Protein AF-A0A838TKJ0-F1 (afdb_monomer)

Mean predicted aligned error: 8.62 Å

Radius of gyration: 25.96 Å; Cα contacts (8 Å, |Δi|>4): 403; chains: 1; bounding box: 71×72×68 Å

Solvent-accessible surface area (backbone atoms only — not comparable to full-atom values): 21702 Å² total; per-residue (Å²): 138,53,101,71,64,67,73,42,73,46,72,46,99,86,74,42,85,40,57,93,63,24,65,88,81,82,84,53,76,64,55,55,52,52,48,49,70,75,65,60,86,74,64,92,89,61,60,62,66,63,52,51,51,47,55,51,53,52,33,51,77,70,68,56,79,76,80,52,66,81,45,31,67,49,77,55,29,30,38,67,80,44,52,65,58,63,92,54,98,39,45,44,60,39,34,60,49,39,54,53,51,37,52,55,49,63,75,67,58,53,77,85,81,46,62,93,90,56,64,56,35,59,48,53,63,58,41,42,60,50,77,49,62,47,54,54,27,41,53,42,15,41,13,31,38,52,13,29,48,56,46,84,49,55,96,88,71,82,54,55,63,74,39,70,53,60,42,68,60,23,47,53,16,50,53,54,46,47,54,67,60,21,28,81,66,46,56,72,61,67,77,50,59,75,55,42,53,49,62,54,94,96,48,74,82,56,96,71,48,73,67,51,87,66,62,67,45,74,35,70,65,38,50,36,49,54,50,41,51,56,53,46,56,48,70,64,24,55,62,27,43,45,37,15,52,54,48,22,73,77,35,85,82,35,60,38,59,64,59,53,53,51,52,54,51,59,47,24,58,82,58,88,88,53,53,73,68,33,48,49,45,15,49,48,44,49,51,51,51,53,52,52,31,50,49,42,46,69,40,84,85,38,50,69,69,52,19,48,53,27,48,51,52,51,53,53,53,54,50,60,52,60,79,61,53,92,56,88,55,80,69,63,52,60,70,47,57,68,74,66,61,73,81,75,78,92,77,77,81,81,84,88,79,84,86,86,83,78,86,88,82,78,86,84,91,134

Sequence (366 aa):
VMDYPPPVATIDPKGNIDLSQAYATGIGAWDKRTILYGYQDFPGGANESDALAAILRENIAKGFRYLTDADARPPGSANPFAHLWDSGASAVDELNRLVKVRSLALSRLSEKNISPGAPMATLENVLVPVYLMHRFQAEAATKLIGGVNYTYAVRGDGQPPNEPLPSEQQRAALTAVLQTLRPDFLEMPAGLIAQLPPHPPGYPRDRESFDSHTGLVFDPQAAAESWINAGLDLLLQPERLARLVSQNASAPKSLSVNELFDAILQASERTSAQNGPQKQIARALEKQFLQHLLQLALNRETQPQVSAYALQRIADLESACCDRSGRPSAQHLVAREDRSIPARPESARPPSSAPHSRRLTDRPDE

Foldseek 3Di:
DAPDEAFDWAQDPVRDTDRVPGDDDDDDPLVVLVCCLVPPDDDPPDDNVVVSVVSVLVCVVVVNADDDCVQAVDLLHFALPRHNHDDDPGLLVSLVRLLSVLVSCLVPQDPVVDDVPDDLQCSQLVVLCSLCVSLRSLSSLLSLQLHWHAGPDDPPSPGHHTHRDDQVSNVSSLVSLLVCLALVSLDHDPVSLVSNAFDDPPGDDDPSGFDDPVPRGDHSLSSSLVVLLSSCCSNLPQSSLVSLVVVCVVPVPHDHPVNSLVSLLVSLDDDPPDDPSSPSSSVSSVLSSLVSLVVLLPDPPHDVVSNVVSVVVNVVVVVVQVVPPVDHDPSVVSVVVVVPDDDDPDDDDDDDDDDDDDDPDDDDDD

Structure (mmCIF, N/CA/C/O backbone):
data_AF-A0A838TKJ0-F1
#
_entry.id   AF-A0A838TKJ0-F1
#
loop_
_atom_site.group_PDB
_atom_site.id
_atom_site.type_symbol
_atom_site.label_atom_id
_atom_site.label_alt_id
_atom_site.label_comp_id
_atom_site.label_asym_id
_atom_site.label_entity_id
_atom_site.label_seq_id
_atom_site.pdbx_PDB_ins_code
_atom_site.Cartn_x
_atom_site.Cartn_y
_atom_site.Cartn_z
_atom_site.occupancy
_atom_site.B_iso_or_equiv
_atom_site.auth_seq_id
_atom_site.auth_comp_id
_atom_site.auth_asym_id
_atom_site.auth_atom_id
_atom_site.pdbx_PDB_model_num
ATOM 1 N N . VAL A 1 1 ? 9.323 -12.919 -10.598 1.00 55.56 1 VAL A N 1
ATOM 2 C CA . VAL A 1 1 ? 8.561 -14.077 -10.075 1.00 55.56 1 VAL A CA 1
ATOM 3 C C . VAL A 1 1 ? 9.181 -14.437 -8.745 1.00 55.56 1 VAL A C 1
ATOM 5 O O . VAL A 1 1 ? 10.400 -14.466 -8.676 1.00 55.56 1 VAL A O 1
ATOM 8 N N . MET A 1 2 ? 8.364 -14.603 -7.708 1.00 59.50 2 MET A N 1
ATOM 9 C CA . MET A 1 2 ? 8.804 -15.115 -6.410 1.00 59.50 2 MET A CA 1
ATOM 10 C C . MET A 1 2 ? 8.639 -16.631 -6.373 1.00 59.50 2 MET A C 1
ATOM 12 O O . MET A 1 2 ? 7.644 -17.134 -6.891 1.00 59.50 2 MET A O 1
ATOM 16 N N . ASP A 1 3 ? 9.538 -17.329 -5.679 1.00 56.28 3 ASP A N 1
ATOM 17 C CA . ASP A 1 3 ? 9.441 -18.782 -5.456 1.00 56.28 3 ASP A CA 1
ATOM 18 C C . ASP A 1 3 ? 8.191 -19.181 -4.641 1.00 56.28 3 ASP A C 1
ATOM 20 O O . ASP A 1 3 ? 7.761 -20.331 -4.679 1.00 56.28 3 ASP A O 1
ATOM 24 N N . TYR A 1 4 ? 7.578 -18.225 -3.926 1.00 64.81 4 TYR A N 1
ATOM 25 C CA . TYR A 1 4 ? 6.407 -18.432 -3.067 1.00 64.81 4 TYR A CA 1
ATOM 26 C C . TYR A 1 4 ? 5.404 -17.270 -3.207 1.00 64.81 4 TYR A C 1
ATOM 28 O O . TYR A 1 4 ? 5.465 -16.312 -2.427 1.00 64.81 4 TYR A O 1
ATOM 36 N N . PRO A 1 5 ? 4.500 -17.295 -4.206 1.00 71.38 5 PRO A N 1
ATOM 37 C CA . PRO A 1 5 ? 3.470 -16.269 -4.341 1.00 71.38 5 PRO A CA 1
ATOM 38 C C . PRO A 1 5 ? 2.483 -16.312 -3.158 1.00 71.38 5 PRO A C 1
ATOM 40 O O . PRO A 1 5 ? 2.240 -17.387 -2.594 1.00 71.38 5 PRO A O 1
ATOM 43 N N . PRO A 1 6 ? 1.898 -15.164 -2.762 1.00 80.06 6 PRO A N 1
ATOM 44 C CA . PRO A 1 6 ? 0.855 -15.144 -1.741 1.00 80.06 6 PRO A CA 1
ATOM 45 C C . PRO A 1 6 ? -0.389 -15.920 -2.219 1.00 80.06 6 PRO A C 1
ATOM 47 O O . PRO A 1 6 ? -0.640 -15.987 -3.424 1.00 80.06 6 PRO A O 1
ATOM 50 N N . PRO A 1 7 ? -1.186 -16.503 -1.302 1.00 87.88 7 PRO A N 1
ATOM 51 C CA . PRO A 1 7 ? -2.384 -17.234 -1.688 1.00 87.88 7 PRO A CA 1
ATOM 52 C C . PRO A 1 7 ? -3.432 -16.303 -2.309 1.00 87.88 7 PRO A C 1
ATOM 54 O O . PRO A 1 7 ? -3.784 -15.270 -1.735 1.00 87.88 7 PRO A O 1
ATOM 57 N N . VAL A 1 8 ? -3.985 -16.702 -3.453 1.00 90.62 8 VAL A N 1
ATOM 58 C CA . VAL A 1 8 ? -5.032 -15.946 -4.150 1.00 90.62 8 VAL A CA 1
ATOM 59 C C . VAL A 1 8 ? -6.415 -16.366 -3.655 1.00 90.62 8 VAL A C 1
ATOM 61 O O . VAL A 1 8 ? -6.904 -17.454 -3.943 1.00 90.62 8 VAL A O 1
ATOM 64 N N . ALA A 1 9 ? -7.084 -15.473 -2.930 1.00 92.56 9 ALA A N 1
ATOM 65 C CA . ALA A 1 9 ? -8.486 -15.641 -2.555 1.00 92.56 9 ALA A CA 1
ATOM 66 C C . ALA A 1 9 ? -9.396 -14.917 -3.546 1.00 92.56 9 ALA A C 1
ATOM 68 O O . ALA A 1 9 ? -9.212 -13.721 -3.754 1.00 92.56 9 ALA A O 1
ATOM 69 N N . THR A 1 10 ? -10.385 -15.591 -4.132 1.00 92.75 10 THR A N 1
ATOM 70 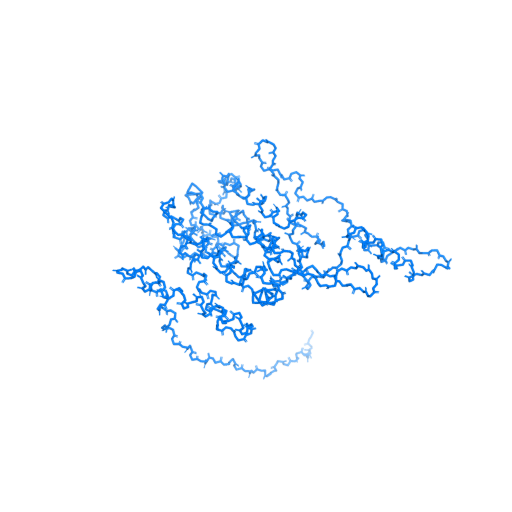C CA . THR A 1 10 ? -11.354 -14.995 -5.075 1.00 92.75 10 THR A CA 1
ATOM 71 C C . THR A 1 10 ? -12.759 -14.923 -4.472 1.00 92.75 10 THR A C 1
ATOM 73 O O . THR A 1 10 ? -12.986 -15.419 -3.372 1.00 92.75 10 THR A O 1
ATOM 76 N N . ILE A 1 11 ? -13.695 -14.251 -5.153 1.00 94.38 11 ILE A N 1
ATOM 77 C CA . ILE A 1 11 ? -15.115 -14.237 -4.776 1.00 94.38 11 ILE A CA 1
ATOM 78 C C . ILE A 1 11 ? -15.892 -14.948 -5.883 1.00 94.38 11 ILE A C 1
ATOM 80 O O . ILE A 1 11 ? -15.840 -14.521 -7.037 1.00 94.38 11 ILE A O 1
ATOM 84 N N . ASP A 1 12 ? -16.590 -16.025 -5.534 1.00 94.12 12 ASP A N 1
ATOM 85 C CA . ASP A 1 12 ? -17.396 -16.808 -6.468 1.00 94.12 12 ASP A CA 1
ATOM 86 C C . ASP A 1 12 ? -18.693 -16.062 -6.878 1.00 94.12 12 ASP A C 1
ATOM 88 O O . ASP A 1 12 ? -19.079 -15.065 -6.256 1.00 94.12 12 ASP A O 1
ATOM 92 N N . PRO A 1 13 ? -19.433 -16.542 -7.898 1.00 94.62 13 PRO A N 1
ATOM 93 C CA . PRO A 1 13 ? -20.703 -15.930 -8.308 1.00 94.62 13 PRO A CA 1
ATOM 94 C C . PRO A 1 13 ? -21.800 -15.922 -7.228 1.00 94.62 13 PRO A C 1
ATOM 96 O O . PRO A 1 13 ? -22.795 -15.215 -7.375 1.00 94.62 13 PRO A O 1
ATOM 99 N N . LYS A 1 14 ? -21.649 -16.711 -6.156 1.00 93.81 14 LYS A N 1
ATOM 100 C CA . LYS A 1 14 ? -22.563 -16.760 -5.004 1.00 93.81 14 LYS A CA 1
ATOM 101 C C . LYS A 1 14 ? -22.132 -15.800 -3.886 1.00 93.81 14 LYS A C 1
ATOM 103 O O . LYS A 1 14 ? -22.789 -15.752 -2.847 1.00 93.81 14 LYS A O 1
ATOM 108 N N . GLY A 1 15 ? -21.050 -15.043 -4.078 1.00 93.12 15 GLY A N 1
ATOM 109 C CA . GLY A 1 15 ? -20.516 -14.110 -3.095 1.00 93.12 15 GLY A CA 1
ATOM 110 C C . GLY A 1 15 ? -19.730 -14.780 -1.967 1.00 93.12 15 GLY A C 1
ATOM 111 O O . GLY A 1 15 ? -19.663 -14.224 -0.873 1.00 93.12 15 GLY A O 1
ATOM 112 N N . ASN A 1 16 ? -19.170 -15.972 -2.181 1.00 94.00 16 ASN A N 1
ATOM 113 C CA . ASN A 1 16 ? -18.318 -16.665 -1.214 1.00 94.00 16 ASN A CA 1
ATOM 114 C C . ASN A 1 16 ? -16.843 -16.534 -1.560 1.00 94.00 16 ASN A C 1
ATOM 116 O O . ASN A 1 16 ? -16.478 -16.465 -2.728 1.00 94.00 16 ASN A O 1
ATOM 120 N N . ILE A 1 17 ? -16.000 -16.547 -0.528 1.00 94.69 17 ILE A N 1
ATOM 121 C CA . ILE A 1 17 ? -14.554 -16.632 -0.715 1.00 94.69 17 ILE A CA 1
ATOM 122 C C . ILE A 1 17 ? -14.221 -18.023 -1.260 1.00 94.69 17 ILE A C 1
ATOM 124 O O . ILE A 1 17 ? -14.574 -19.023 -0.634 1.00 94.69 17 ILE A O 1
ATOM 128 N N . ASP A 1 18 ? -13.534 -18.065 -2.397 1.00 94.44 18 ASP A N 1
ATOM 129 C CA . ASP A 1 18 ? -13.032 -19.285 -3.021 1.00 94.44 18 ASP A CA 1
ATOM 130 C C . ASP A 1 18 ? -11.496 -19.304 -3.009 1.00 94.44 18 ASP A C 1
ATOM 132 O O . ASP A 1 18 ? -10.835 -18.372 -3.477 1.00 94.44 18 ASP A O 1
ATOM 136 N N . LEU A 1 19 ? -10.949 -20.387 -2.452 1.00 93.62 19 LEU A N 1
ATOM 137 C CA . LEU A 1 19 ? -9.518 -20.677 -2.328 1.00 93.62 19 LEU A CA 1
ATOM 138 C C . LEU A 1 19 ? -9.085 -21.852 -3.224 1.00 93.62 19 LEU A C 1
ATOM 140 O O . LEU A 1 19 ? -7.952 -22.317 -3.122 1.00 93.62 19 LEU A O 1
ATOM 144 N N . SER A 1 20 ? -9.963 -22.346 -4.104 1.00 93.06 20 SER A N 1
ATOM 145 C CA . SER A 1 20 ? -9.689 -23.483 -4.994 1.00 93.06 20 SER A CA 1
ATOM 146 C C . SER A 1 20 ? -8.502 -23.254 -5.937 1.00 93.06 20 SER A C 1
ATOM 148 O O . SER A 1 20 ? -7.915 -24.217 -6.425 1.00 93.06 20 SER A O 1
ATOM 150 N N . GLN A 1 21 ? -8.138 -21.990 -6.176 1.00 89.88 21 GLN A N 1
ATOM 151 C CA . GLN A 1 21 ? -7.003 -21.548 -6.992 1.00 89.88 21 GLN A CA 1
ATOM 152 C C . GLN A 1 21 ? -6.002 -20.713 -6.176 1.00 89.88 21 GLN A C 1
ATOM 154 O O . GLN A 1 21 ? -5.356 -19.817 -6.7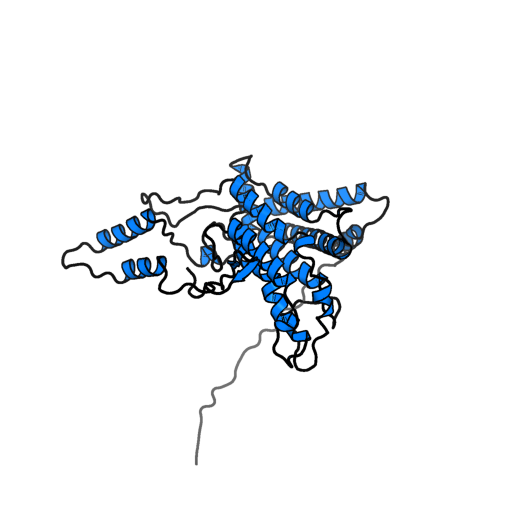13 1.00 89.88 21 GLN A O 1
ATOM 159 N N . ALA A 1 22 ? -5.878 -20.985 -4.870 1.00 91.25 22 ALA A N 1
ATOM 160 C CA . ALA A 1 22 ? -4.997 -20.220 -3.987 1.00 91.25 22 ALA A CA 1
ATOM 161 C C . ALA A 1 22 ? -3.533 -20.222 -4.443 1.00 91.25 22 ALA A C 1
ATOM 163 O O . ALA A 1 22 ? -2.843 -19.225 -4.258 1.00 91.25 22 ALA A O 1
ATOM 164 N N . TYR A 1 23 ? -3.074 -21.305 -5.070 1.00 88.25 23 TYR A N 1
ATOM 165 C CA . TYR A 1 23 ? -1.711 -21.426 -5.572 1.00 88.25 23 TYR A CA 1
ATOM 166 C C . TYR A 1 23 ? -1.707 -21.831 -7.040 1.00 88.25 23 TYR A C 1
ATOM 168 O O . TYR A 1 23 ? -2.458 -22.713 -7.459 1.00 88.25 23 TYR A O 1
ATOM 176 N N . ALA A 1 24 ? -0.821 -21.202 -7.811 1.00 83.44 24 ALA A N 1
ATOM 177 C CA . ALA A 1 24 ? -0.554 -21.616 -9.177 1.00 83.44 24 ALA A CA 1
ATOM 178 C C . ALA A 1 24 ? 0.100 -23.007 -9.195 1.00 83.44 24 ALA A C 1
ATOM 180 O O . ALA A 1 24 ? 0.917 -23.342 -8.337 1.00 83.44 24 ALA A O 1
ATOM 181 N N . THR A 1 25 ? -0.239 -23.811 -10.200 1.00 85.19 25 THR A N 1
ATOM 182 C CA . THR A 1 25 ? 0.348 -25.140 -10.404 1.00 85.19 25 THR A CA 1
ATOM 183 C C . THR A 1 25 ? 1.356 -25.131 -11.546 1.00 85.19 25 THR A C 1
ATOM 185 O O . THR A 1 25 ? 1.082 -24.584 -12.616 1.00 85.19 25 THR A O 1
ATOM 188 N N . GLY A 1 26 ? 2.471 -25.839 -11.368 1.00 86.69 26 GLY A N 1
ATOM 189 C CA . GLY A 1 26 ? 3.499 -26.006 -12.395 1.00 86.69 26 GLY A CA 1
ATOM 190 C C . GLY A 1 26 ? 4.520 -24.868 -12.437 1.00 86.69 26 GLY A C 1
ATOM 191 O O . GLY A 1 26 ? 4.578 -24.023 -11.552 1.00 86.69 26 GLY A O 1
ATOM 192 N N . ILE A 1 27 ? 5.363 -24.889 -13.470 1.00 86.06 27 ILE A N 1
ATOM 193 C CA . ILE A 1 27 ? 6.491 -23.961 -13.626 1.00 86.06 27 ILE A CA 1
ATOM 194 C C . ILE A 1 27 ? 6.018 -22.659 -14.284 1.00 86.06 27 ILE A C 1
ATOM 196 O O . ILE A 1 27 ? 5.312 -22.698 -15.304 1.00 86.06 27 ILE A O 1
ATOM 200 N N . GLY A 1 28 ? 6.458 -21.520 -13.744 1.00 87.69 28 GLY A N 1
ATOM 201 C CA . GLY A 1 28 ? 6.135 -20.194 -14.252 1.00 87.69 28 GLY A CA 1
ATOM 202 C C . GLY A 1 28 ? 6.647 -19.958 -15.673 1.00 87.69 28 GLY A C 1
ATOM 203 O O . GLY A 1 28 ? 7.642 -20.528 -16.126 1.00 87.69 28 GLY A O 1
ATOM 204 N N . ALA A 1 29 ? 5.957 -19.090 -16.415 1.00 89.75 29 ALA A N 1
ATOM 205 C CA . ALA A 1 29 ? 6.353 -18.759 -17.782 1.00 89.75 29 ALA A CA 1
ATOM 206 C C . ALA A 1 29 ? 7.746 -18.106 -17.836 1.00 89.75 29 ALA A C 1
ATOM 208 O O . ALA A 1 29 ? 8.520 -18.408 -18.739 1.00 89.75 29 ALA A O 1
ATOM 209 N N . TRP A 1 30 ? 8.073 -17.271 -16.844 1.00 89.62 30 TRP A N 1
ATOM 210 C CA . TRP A 1 30 ? 9.397 -16.665 -16.702 1.00 89.62 30 TRP A CA 1
ATOM 211 C C . TRP A 1 30 ? 10.485 -17.716 -16.450 1.00 89.62 30 TRP A C 1
ATOM 213 O O . TRP A 1 30 ? 11.503 -17.711 -17.137 1.00 89.62 30 TRP A O 1
ATOM 223 N N . ASP A 1 31 ? 10.246 -18.672 -15.550 1.00 90.56 31 ASP A N 1
ATOM 224 C CA . ASP A 1 31 ? 11.217 -19.723 -15.217 1.00 90.56 31 ASP A CA 1
ATOM 225 C C . ASP A 1 31 ? 11.556 -20.571 -16.443 1.00 90.56 31 ASP A C 1
ATOM 227 O O . ASP A 1 31 ? 12.723 -20.842 -16.710 1.00 90.56 31 ASP A O 1
ATOM 231 N N . LYS A 1 32 ? 10.554 -20.903 -17.270 1.00 93.81 32 LYS A N 1
ATOM 232 C CA . LYS A 1 32 ? 10.776 -21.597 -18.549 1.00 93.81 32 LYS A CA 1
ATOM 233 C C . LYS A 1 32 ? 11.718 -20.822 -19.469 1.00 93.81 32 LYS A C 1
ATOM 235 O O . LYS A 1 32 ? 12.535 -21.436 -20.145 1.00 93.81 32 LYS A O 1
ATOM 240 N N . ARG A 1 33 ? 11.613 -19.489 -19.513 1.00 95.31 33 ARG A N 1
ATOM 241 C CA . ARG A 1 33 ? 12.498 -18.645 -20.334 1.00 95.31 33 ARG A CA 1
ATOM 242 C C . ARG A 1 33 ? 13.898 -18.532 -19.741 1.00 95.31 33 ARG A C 1
ATOM 244 O O . ARG A 1 33 ? 14.857 -18.555 -20.504 1.00 95.31 33 ARG A O 1
ATOM 251 N N . THR A 1 34 ? 14.019 -18.475 -18.418 1.00 93.00 34 THR A N 1
ATOM 252 C CA . THR A 1 34 ? 15.314 -18.500 -17.722 1.00 93.00 34 THR A CA 1
ATOM 253 C C . THR A 1 34 ? 16.041 -19.823 -17.955 1.00 93.00 34 THR A C 1
ATOM 255 O O . THR A 1 34 ? 17.212 -19.815 -18.323 1.00 93.00 34 THR A O 1
ATOM 258 N N . ILE A 1 35 ? 15.344 -20.958 -17.826 1.00 94.31 35 ILE A N 1
ATOM 259 C CA . ILE A 1 35 ? 15.913 -22.283 -18.106 1.00 94.31 35 ILE A CA 1
ATOM 260 C C . ILE A 1 35 ? 16.275 -22.419 -19.584 1.00 94.31 35 ILE A C 1
ATOM 262 O O . ILE A 1 35 ? 17.367 -22.883 -19.891 1.00 94.31 35 ILE A O 1
ATOM 266 N N . LEU A 1 36 ? 15.413 -21.958 -20.496 1.00 95.31 36 LEU A N 1
ATOM 267 C CA . LEU A 1 36 ? 15.726 -21.935 -21.925 1.00 95.31 36 LEU A CA 1
ATOM 268 C C . LEU A 1 36 ? 17.010 -21.142 -22.208 1.00 95.31 36 LEU A C 1
ATOM 270 O O . LEU A 1 36 ? 17.849 -21.599 -22.967 1.00 95.31 36 LEU A O 1
ATOM 274 N N . TYR A 1 37 ? 17.187 -19.970 -21.598 1.00 95.19 37 TYR A N 1
ATOM 275 C CA . TYR A 1 37 ? 18.404 -19.182 -21.787 1.00 95.19 37 TYR A CA 1
ATOM 276 C C . TYR A 1 37 ? 19.643 -19.856 -21.171 1.00 95.19 37 TYR A C 1
ATOM 278 O O . TYR A 1 37 ? 20.708 -19.832 -21.773 1.00 95.19 37 TYR A O 1
ATOM 286 N N . GLY A 1 38 ? 19.517 -20.449 -19.980 1.00 95.38 38 GLY A N 1
ATOM 287 C CA . GLY A 1 38 ? 20.655 -21.005 -19.241 1.00 95.38 38 GLY A CA 1
ATOM 288 C C . GLY A 1 38 ? 21.073 -22.427 -19.627 1.00 95.38 38 GLY A C 1
ATOM 289 O O . GLY A 1 38 ? 22.197 -22.812 -19.319 1.00 95.38 38 GLY A O 1
ATOM 290 N N . TYR A 1 39 ? 20.188 -23.211 -20.252 1.00 95.50 39 TYR A N 1
ATOM 291 C CA . TYR A 1 39 ? 20.377 -24.659 -20.441 1.00 95.50 39 TYR A CA 1
ATOM 292 C C . TYR A 1 39 ? 20.007 -25.177 -21.841 1.00 95.50 39 TYR A C 1
ATOM 294 O O . TYR A 1 39 ? 19.949 -26.389 -22.038 1.00 95.50 39 TYR A O 1
ATOM 302 N N . GLN A 1 40 ? 19.707 -24.313 -22.817 1.00 94.06 40 GLN A N 1
ATOM 303 C CA . GLN A 1 40 ? 19.432 -24.777 -24.180 1.00 94.06 40 GLN A CA 1
ATOM 304 C C . GLN A 1 40 ? 20.704 -25.324 -24.836 1.00 94.06 40 GLN A C 1
ATOM 306 O O . GLN A 1 40 ? 21.672 -24.595 -25.029 1.00 94.06 40 GLN A O 1
ATOM 311 N N . ASP A 1 41 ? 20.655 -26.582 -25.270 1.00 93.50 41 ASP A N 1
ATOM 312 C CA . ASP A 1 41 ? 21.698 -27.157 -26.115 1.00 93.50 41 ASP A CA 1
ATOM 313 C C . ASP A 1 41 ? 21.609 -26.580 -27.534 1.00 93.50 41 ASP A C 1
ATOM 315 O O . ASP A 1 41 ? 20.534 -26.571 -28.150 1.00 93.50 41 ASP A O 1
ATOM 319 N N . PHE A 1 42 ? 22.742 -26.140 -28.079 1.00 92.56 42 PHE A N 1
ATOM 320 C CA . PHE A 1 42 ? 22.852 -25.676 -29.461 1.00 92.56 42 PHE A CA 1
ATOM 321 C C . PHE A 1 42 ? 23.607 -26.701 -30.321 1.00 92.56 42 PHE A C 1
ATOM 323 O O . PHE A 1 42 ? 24.573 -27.309 -29.854 1.00 92.56 42 PHE A O 1
ATOM 330 N N . PRO A 1 43 ? 23.196 -26.921 -31.586 1.00 91.19 43 PRO A N 1
ATOM 331 C CA . PRO A 1 43 ? 23.871 -27.869 -32.464 1.00 91.19 43 PRO A CA 1
ATOM 332 C C . PRO A 1 43 ? 25.307 -27.424 -32.769 1.00 91.19 43 PRO A C 1
ATOM 334 O O . PRO A 1 43 ? 25.617 -26.231 -32.806 1.00 91.19 43 PRO A O 1
ATOM 337 N N . GLY A 1 44 ? 26.184 -28.392 -33.047 1.00 90.88 44 GLY A N 1
ATOM 338 C CA . GLY A 1 44 ? 27.577 -28.119 -33.401 1.00 90.88 44 GLY A CA 1
ATOM 339 C C . GLY A 1 44 ? 27.690 -27.164 -34.596 1.00 90.88 44 GLY A C 1
ATOM 340 O O . GLY A 1 44 ? 27.091 -27.401 -35.643 1.00 90.88 44 GLY A O 1
ATOM 341 N N . GLY A 1 45 ? 28.458 -26.084 -34.430 1.00 90.25 45 GLY A N 1
ATOM 342 C CA . GLY A 1 45 ? 28.635 -25.032 -35.438 1.00 90.25 45 GLY A CA 1
ATOM 343 C C . GLY A 1 45 ? 27.669 -23.846 -35.323 1.00 90.25 45 GLY A C 1
ATOM 344 O O . GLY A 1 45 ? 27.822 -22.883 -36.071 1.00 90.25 45 GLY A O 1
ATOM 345 N N . ALA A 1 46 ? 26.705 -23.872 -34.396 1.00 92.50 46 ALA A N 1
ATOM 346 C CA . ALA A 1 46 ? 25.895 -22.698 -34.081 1.00 92.50 46 ALA A CA 1
ATOM 347 C C . ALA A 1 46 ? 26.722 -21.617 -33.363 1.00 92.50 46 ALA A C 1
ATOM 349 O O . ALA A 1 46 ? 27.586 -21.921 -32.540 1.00 92.50 46 ALA A O 1
ATOM 350 N N . ASN A 1 47 ? 26.423 -20.344 -33.638 1.00 95.75 47 ASN A N 1
ATOM 351 C CA . ASN A 1 47 ? 26.935 -19.234 -32.840 1.00 95.75 47 ASN A CA 1
ATOM 352 C C . ASN A 1 47 ? 26.057 -19.069 -31.592 1.00 95.75 47 ASN A C 1
ATOM 354 O O . ASN A 1 47 ? 24.943 -18.549 -31.673 1.00 95.75 47 ASN A O 1
ATOM 358 N N . GLU A 1 48 ? 26.567 -19.517 -30.448 1.00 94.12 48 GLU A N 1
ATOM 359 C CA . GLU A 1 48 ? 25.871 -19.460 -29.159 1.00 94.12 48 GLU A CA 1
ATOM 360 C C . GLU A 1 48 ? 25.413 -18.037 -28.804 1.00 94.12 48 GLU A C 1
ATOM 362 O O . GLU A 1 48 ? 24.272 -17.840 -28.393 1.00 94.12 48 GLU A O 1
ATOM 367 N N . SER A 1 49 ? 26.251 -17.026 -29.051 1.00 95.00 49 SER A N 1
ATOM 368 C CA . SER A 1 49 ? 25.927 -15.625 -28.755 1.00 95.00 49 SER A CA 1
ATOM 369 C C . SER A 1 49 ? 24.704 -15.136 -29.540 1.00 95.00 49 SER A C 1
ATOM 371 O O . SER A 1 49 ? 23.784 -14.544 -28.971 1.00 95.00 49 SER A O 1
ATOM 373 N N . ASP A 1 50 ? 24.643 -15.441 -30.841 1.00 95.56 50 ASP A N 1
ATOM 374 C CA . ASP A 1 50 ? 23.514 -15.046 -31.693 1.00 95.56 50 ASP A CA 1
ATOM 375 C C . ASP A 1 50 ? 22.224 -15.776 -31.294 1.00 95.56 50 ASP A C 1
ATOM 377 O O . ASP A 1 50 ? 21.133 -15.193 -31.328 1.00 95.56 50 ASP A O 1
ATOM 381 N N . ALA A 1 51 ? 22.345 -17.043 -30.888 1.00 95.62 51 ALA A N 1
ATOM 382 C CA . ALA A 1 51 ? 21.223 -17.860 -30.449 1.00 95.62 51 ALA A CA 1
ATOM 383 C C . ALA A 1 51 ? 20.653 -17.377 -29.101 1.00 95.62 51 ALA A C 1
ATOM 385 O O . ALA A 1 51 ? 19.441 -17.180 -28.978 1.00 95.62 51 ALA A O 1
ATOM 386 N N . LEU A 1 52 ? 21.511 -17.080 -28.120 1.00 96.00 52 LEU A N 1
ATOM 387 C CA . LEU A 1 52 ? 21.117 -16.477 -26.843 1.00 96.00 52 LEU A CA 1
ATOM 388 C C . LEU A 1 52 ? 20.488 -15.088 -27.043 1.00 96.00 52 LEU A C 1
ATOM 390 O O . LEU A 1 52 ? 19.439 -14.785 -26.469 1.00 96.00 52 LEU A O 1
ATOM 394 N N . ALA A 1 53 ? 21.050 -14.261 -27.929 1.00 94.25 53 ALA A N 1
ATOM 395 C CA . ALA A 1 53 ? 20.466 -12.968 -28.285 1.00 94.25 53 ALA A CA 1
ATOM 396 C C . ALA A 1 53 ? 19.088 -13.106 -28.962 1.00 94.25 53 ALA A C 1
ATOM 398 O O . ALA A 1 53 ? 18.212 -12.255 -28.781 1.00 94.25 53 ALA A O 1
ATOM 399 N N . ALA A 1 54 ? 18.851 -14.171 -29.736 1.00 94.94 54 ALA A N 1
ATOM 400 C CA . ALA A 1 54 ? 17.527 -14.471 -30.281 1.00 94.94 54 ALA A CA 1
ATOM 401 C C . ALA A 1 54 ? 16.513 -14.811 -29.174 1.00 94.94 54 ALA A C 1
ATOM 403 O O . ALA A 1 54 ? 15.402 -14.281 -29.205 1.00 94.94 54 ALA A O 1
ATOM 404 N N . ILE A 1 55 ? 16.907 -15.594 -28.161 1.00 96.12 55 ILE A N 1
ATOM 405 C CA . ILE A 1 55 ? 16.064 -15.900 -26.990 1.00 96.12 55 ILE A CA 1
ATOM 406 C C . ILE A 1 55 ? 15.681 -14.616 -26.243 1.00 96.12 55 ILE A C 1
ATOM 408 O O . ILE A 1 55 ? 14.514 -14.443 -25.885 1.00 96.12 55 ILE A O 1
ATOM 412 N N . LEU A 1 56 ? 16.630 -13.695 -26.035 1.00 95.06 56 LEU A N 1
ATOM 413 C CA . LEU A 1 56 ? 16.365 -12.413 -25.369 1.00 95.06 56 LEU A CA 1
ATOM 414 C C . LEU A 1 56 ? 15.429 -11.515 -26.186 1.00 95.06 56 LEU A C 1
ATOM 416 O O . LEU A 1 56 ? 14.478 -10.966 -25.633 1.00 95.06 56 LEU A O 1
ATOM 420 N N . ARG A 1 57 ? 15.630 -11.409 -27.505 1.00 94.94 57 ARG A N 1
ATOM 421 C CA . ARG A 1 57 ? 14.710 -10.662 -28.383 1.00 94.94 57 ARG A CA 1
ATOM 422 C C . ARG A 1 57 ? 13.303 -11.250 -28.367 1.00 94.94 57 ARG A C 1
ATOM 424 O O . ARG A 1 57 ? 12.328 -10.507 -28.315 1.00 94.94 57 ARG A O 1
ATOM 431 N N . GLU A 1 58 ? 13.188 -12.575 -28.361 1.00 96.00 58 GLU A N 1
ATOM 432 C CA . GLU A 1 58 ? 11.902 -13.257 -28.224 1.00 96.00 58 GLU A CA 1
ATOM 433 C C . GLU A 1 58 ? 11.266 -12.993 -26.848 1.00 96.00 58 GLU A C 1
ATOM 435 O O . GLU A 1 58 ? 10.056 -12.790 -26.768 1.00 96.00 58 GLU A O 1
ATOM 440 N N . ASN A 1 59 ? 12.059 -12.942 -25.769 1.00 95.12 59 ASN A N 1
ATOM 441 C CA . ASN A 1 59 ? 11.567 -12.582 -24.436 1.00 95.12 59 ASN A CA 1
ATOM 442 C C . ASN A 1 59 ? 10.950 -11.182 -24.440 1.00 95.12 59 ASN A C 1
ATOM 444 O O . ASN A 1 59 ? 9.801 -11.015 -24.028 1.00 95.12 59 ASN A O 1
ATOM 448 N N . ILE A 1 60 ? 11.691 -10.207 -24.966 1.00 93.62 60 ILE A N 1
ATOM 449 C CA . ILE A 1 60 ? 11.247 -8.815 -25.080 1.00 93.62 60 ILE A CA 1
ATOM 450 C C . ILE A 1 60 ? 9.958 -8.741 -25.907 1.00 93.62 60 ILE A C 1
ATOM 452 O O . ILE A 1 60 ? 8.973 -8.161 -25.454 1.00 93.62 60 ILE A O 1
ATOM 456 N N . ALA A 1 61 ? 9.916 -9.403 -27.069 1.00 94.06 61 ALA A N 1
ATOM 457 C CA . ALA A 1 61 ? 8.731 -9.444 -27.929 1.00 94.06 61 ALA A CA 1
ATOM 458 C C . ALA A 1 61 ? 7.506 -10.077 -27.242 1.00 94.06 61 ALA A C 1
ATOM 460 O O . ALA A 1 61 ? 6.371 -9.700 -27.524 1.00 94.06 61 ALA A O 1
ATOM 461 N N . LYS A 1 62 ? 7.724 -11.018 -26.315 1.00 94.00 62 LYS A N 1
ATOM 462 C CA . LYS A 1 62 ? 6.678 -11.645 -25.492 1.00 94.00 62 LYS A CA 1
ATOM 463 C C . LYS A 1 62 ? 6.317 -10.843 -24.234 1.00 94.00 62 LYS A C 1
ATOM 465 O O . LYS A 1 62 ? 5.451 -11.273 -23.477 1.00 94.00 62 LYS A O 1
ATOM 470 N N . GLY A 1 63 ? 6.955 -9.695 -23.995 1.00 91.38 63 GLY A N 1
ATOM 471 C CA . GLY A 1 63 ? 6.705 -8.838 -22.832 1.00 91.38 63 GLY A CA 1
ATOM 472 C C . GLY A 1 63 ? 7.331 -9.340 -21.526 1.00 91.38 63 GLY A C 1
ATOM 473 O O . GLY A 1 63 ? 6.986 -8.850 -20.447 1.00 91.38 63 GLY A O 1
ATOM 474 N N . PHE A 1 64 ? 8.245 -10.307 -21.607 1.00 91.81 64 PHE A N 1
ATOM 475 C CA . PHE A 1 64 ? 9.014 -10.793 -20.470 1.00 91.81 64 PHE A CA 1
ATOM 476 C C . PHE A 1 64 ? 10.034 -9.717 -20.060 1.00 91.81 64 PHE A C 1
ATOM 478 O O . PHE A 1 64 ? 10.947 -9.397 -20.817 1.00 91.81 64 PHE A O 1
ATOM 485 N N . ARG A 1 65 ? 9.887 -9.183 -18.840 1.00 88.56 65 ARG A N 1
ATOM 486 C CA . ARG A 1 65 ? 10.753 -8.141 -18.261 1.00 88.56 65 ARG A CA 1
ATOM 487 C C . ARG A 1 65 ? 11.727 -8.730 -17.248 1.00 88.56 65 ARG A C 1
ATOM 489 O O . ARG A 1 65 ? 11.298 -9.443 -16.344 1.00 88.56 65 ARG A O 1
ATOM 496 N N . TYR A 1 66 ? 13.004 -8.372 -17.361 1.00 91.19 66 TYR A N 1
ATOM 497 C CA . TYR A 1 66 ? 14.008 -8.685 -16.346 1.00 91.19 66 TYR A CA 1
ATOM 498 C C . TYR A 1 66 ? 14.269 -7.471 -15.454 1.00 91.19 66 TYR A C 1
ATOM 500 O O . TYR A 1 66 ? 14.687 -6.421 -15.939 1.00 91.19 66 TYR A O 1
ATOM 508 N N . LEU A 1 67 ? 14.015 -7.644 -14.160 1.00 91.81 67 LEU A N 1
ATOM 509 C CA . LEU A 1 67 ? 14.314 -6.716 -13.071 1.00 91.81 67 LEU A CA 1
ATOM 510 C C . LEU A 1 67 ? 14.736 -7.544 -11.854 1.00 91.81 67 LEU A C 1
ATOM 512 O O . LEU A 1 67 ? 14.423 -8.736 -11.777 1.00 91.81 67 LEU A O 1
ATOM 516 N N . THR A 1 68 ? 15.450 -6.930 -10.917 1.00 91.75 68 THR A N 1
ATOM 517 C CA . THR A 1 68 ? 16.020 -7.636 -9.762 1.00 91.75 68 THR A CA 1
ATOM 518 C C . THR A 1 68 ? 15.261 -7.345 -8.475 1.00 91.75 68 THR A C 1
ATOM 520 O O . THR A 1 68 ? 14.445 -6.428 -8.391 1.00 91.75 68 THR A O 1
ATOM 523 N N . ASP A 1 69 ? 15.595 -8.082 -7.419 1.00 91.00 69 ASP A N 1
ATOM 524 C CA . ASP A 1 69 ? 15.133 -7.790 -6.063 1.00 91.00 69 ASP A CA 1
ATOM 525 C C . ASP A 1 69 ? 15.497 -6.368 -5.601 1.00 91.00 69 ASP A C 1
ATOM 527 O O . ASP A 1 69 ? 14.773 -5.802 -4.784 1.00 91.00 69 ASP A O 1
ATOM 531 N N . ALA A 1 70 ? 16.561 -5.760 -6.139 1.00 92.00 70 ALA A N 1
ATOM 532 C CA . ALA A 1 70 ? 16.907 -4.368 -5.851 1.00 92.00 70 ALA A CA 1
ATOM 533 C C . ALA A 1 70 ? 15.889 -3.377 -6.442 1.00 92.00 70 ALA A C 1
ATOM 535 O O . ALA A 1 70 ? 15.695 -2.299 -5.888 1.00 92.00 70 ALA A O 1
ATOM 536 N N . ASP A 1 71 ? 15.198 -3.754 -7.521 1.00 93.00 71 ASP A N 1
ATOM 537 C CA . ASP A 1 71 ? 14.107 -2.972 -8.108 1.00 93.00 71 ASP A CA 1
ATOM 538 C C . ASP A 1 71 ? 12.766 -3.248 -7.423 1.00 93.00 71 ASP A C 1
ATOM 540 O O . ASP A 1 71 ? 11.869 -2.411 -7.486 1.00 93.00 71 ASP A O 1
ATOM 544 N N . ALA A 1 72 ? 12.617 -4.398 -6.757 1.00 91.44 72 ALA A N 1
ATOM 545 C CA . ALA A 1 72 ? 11.342 -4.839 -6.199 1.00 91.44 72 ALA A CA 1
ATOM 546 C C . ALA A 1 72 ? 11.194 -4.633 -4.685 1.00 91.44 72 ALA A C 1
ATOM 548 O O . ALA A 1 72 ? 10.095 -4.330 -4.228 1.00 91.44 72 ALA A O 1
ATOM 549 N N . ARG A 1 73 ? 12.256 -4.816 -3.892 1.00 91.88 73 ARG A N 1
ATOM 550 C CA . ARG A 1 73 ? 12.187 -4.822 -2.416 1.00 91.88 73 ARG A CA 1
ATOM 551 C C . ARG A 1 73 ? 12.120 -3.445 -1.760 1.00 91.88 73 ARG A C 1
ATOM 553 O O . ARG A 1 73 ? 11.412 -3.333 -0.762 1.00 91.88 73 ARG A O 1
ATOM 560 N N . PRO A 1 74 ? 12.854 -2.418 -2.223 1.00 94.44 74 PRO A N 1
ATOM 561 C CA . PRO A 1 74 ? 12.805 -1.121 -1.566 1.00 94.44 74 PRO A CA 1
ATOM 562 C C . PRO A 1 74 ? 11.391 -0.512 -1.610 1.00 94.44 74 PRO A C 1
ATOM 564 O O . PRO A 1 74 ? 10.781 -0.455 -2.682 1.00 94.44 74 PRO A O 1
ATOM 567 N N . PRO A 1 75 ? 10.879 0.041 -0.494 1.00 92.69 75 PRO A N 1
ATOM 568 C CA . PRO A 1 75 ? 9.605 0.766 -0.494 1.00 92.69 75 PRO A CA 1
ATOM 569 C C . PRO A 1 75 ? 9.591 1.942 -1.486 1.00 92.69 75 PRO A C 1
ATOM 571 O O . PRO A 1 75 ? 8.564 2.263 -2.084 1.00 92.69 75 PRO A O 1
ATOM 574 N N . GLY A 1 76 ? 10.760 2.559 -1.696 1.00 93.44 76 GLY A N 1
ATOM 575 C CA . GLY A 1 76 ? 10.976 3.666 -2.627 1.00 93.44 76 GLY A CA 1
ATOM 576 C C . GLY A 1 76 ? 11.121 3.278 -4.095 1.00 93.44 76 GLY A C 1
ATOM 577 O O . GLY A 1 76 ? 11.283 4.180 -4.922 1.00 93.44 76 GLY A O 1
ATOM 578 N N . SER A 1 77 ? 11.058 1.989 -4.442 1.00 94.38 77 SER A N 1
ATOM 579 C CA . SER A 1 77 ? 11.149 1.521 -5.827 1.00 94.38 77 SER A CA 1
ATOM 580 C C . SER A 1 77 ? 10.133 2.200 -6.746 1.00 94.38 77 SER A C 1
ATOM 582 O O . SER A 1 77 ? 9.026 2.564 -6.340 1.00 94.38 77 SER A O 1
ATOM 584 N N . ALA A 1 78 ? 10.531 2.392 -8.004 1.00 94.94 78 ALA A N 1
ATOM 585 C CA . ALA A 1 78 ? 9.762 3.166 -8.976 1.00 94.94 78 ALA A CA 1
ATOM 586 C C . ALA A 1 78 ? 9.105 2.309 -10.065 1.00 94.94 78 ALA A C 1
ATOM 588 O O . ALA A 1 78 ? 8.260 2.821 -10.797 1.00 94.94 78 ALA A O 1
ATOM 589 N N . ASN A 1 79 ? 9.496 1.039 -10.214 1.00 95.06 79 ASN A N 1
ATOM 590 C CA . ASN A 1 79 ? 9.004 0.235 -11.323 1.00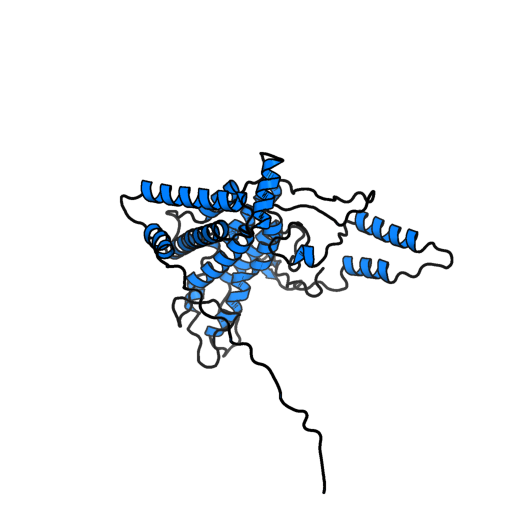 95.06 79 ASN A CA 1
ATOM 591 C C . ASN A 1 79 ? 7.549 -0.222 -11.089 1.00 95.06 79 ASN A C 1
ATOM 593 O O . ASN A 1 79 ? 7.258 -0.793 -10.036 1.00 95.06 79 ASN A O 1
ATOM 597 N N . PRO A 1 80 ? 6.637 -0.038 -12.062 1.00 92.50 80 PRO A N 1
ATOM 598 C CA . PRO A 1 80 ? 5.234 -0.444 -11.935 1.00 92.50 80 PRO A CA 1
ATOM 599 C C . PRO A 1 80 ? 5.001 -1.958 -11.890 1.00 92.50 80 PRO A C 1
ATOM 601 O O . PRO A 1 80 ? 3.904 -2.363 -11.515 1.00 92.50 80 PRO A O 1
ATOM 604 N N . PHE A 1 81 ? 5.975 -2.785 -12.285 1.00 90.69 81 PHE A N 1
ATOM 605 C CA . PHE A 1 81 ? 5.804 -4.236 -12.444 1.00 90.69 81 PHE A CA 1
ATOM 606 C C . PHE A 1 81 ? 6.690 -5.074 -11.508 1.00 90.69 81 PHE A C 1
ATOM 608 O O . PHE A 1 81 ? 6.532 -6.293 -11.447 1.00 90.69 81 PHE A O 1
ATOM 615 N N . ALA A 1 82 ? 7.643 -4.458 -10.802 1.00 90.44 82 ALA A N 1
ATOM 616 C CA . ALA A 1 82 ? 8.585 -5.167 -9.937 1.00 90.44 82 ALA A CA 1
ATOM 617 C C . ALA A 1 82 ? 8.036 -5.300 -8.511 1.00 90.44 82 ALA A C 1
ATOM 619 O O . ALA A 1 82 ? 8.431 -4.564 -7.608 1.00 90.44 82 ALA A O 1
ATOM 620 N N . HIS A 1 83 ? 7.133 -6.258 -8.303 1.00 89.06 83 HIS A N 1
ATOM 621 C CA . HIS A 1 83 ? 6.524 -6.522 -6.996 1.00 89.06 83 HIS A CA 1
ATOM 622 C C . HIS A 1 83 ? 6.697 -7.987 -6.616 1.00 89.06 83 HIS A C 1
ATOM 624 O O . HIS A 1 83 ? 6.481 -8.878 -7.436 1.00 89.06 83 HIS A O 1
ATOM 630 N N . LEU A 1 84 ? 7.092 -8.247 -5.369 1.00 84.50 84 LEU A N 1
ATOM 631 C CA . LEU A 1 84 ? 7.298 -9.619 -4.897 1.00 84.50 84 LEU A CA 1
ATOM 632 C C . LEU A 1 84 ? 5.968 -10.337 -4.632 1.00 84.50 84 LEU A C 1
ATOM 634 O O . LEU A 1 84 ? 5.812 -11.511 -4.952 1.00 84.50 84 LEU A O 1
ATOM 638 N N . TRP A 1 85 ? 5.001 -9.621 -4.065 1.00 82.75 85 TRP A N 1
ATOM 639 C CA . TRP A 1 85 ? 3.740 -10.180 -3.583 1.00 82.75 85 TRP A CA 1
ATOM 640 C C . TRP A 1 85 ? 2.545 -9.559 -4.310 1.00 82.75 85 TRP A C 1
ATOM 642 O O . TRP A 1 85 ? 1.624 -9.053 -3.677 1.00 82.75 85 TRP A O 1
ATOM 652 N N . ASP A 1 86 ? 2.593 -9.588 -5.641 1.00 82.44 86 ASP A N 1
ATOM 653 C CA . ASP A 1 86 ? 1.501 -9.168 -6.523 1.00 82.44 86 ASP A CA 1
ATOM 654 C C . ASP A 1 86 ? 0.931 -10.389 -7.248 1.00 82.44 86 ASP A C 1
ATOM 656 O O . ASP A 1 86 ? 1.664 -11.278 -7.688 1.00 82.44 86 ASP A O 1
ATOM 660 N N . SER A 1 87 ? -0.394 -10.443 -7.322 1.00 77.75 87 SER A N 1
ATOM 661 C CA . SER A 1 87 ? -1.146 -11.551 -7.923 1.00 77.75 87 SER A CA 1
ATOM 662 C C . SER A 1 87 ? -1.946 -11.113 -9.149 1.00 77.75 87 SER A C 1
ATOM 664 O O . SER A 1 87 ? -2.540 -11.953 -9.826 1.00 77.75 87 SER A O 1
ATOM 666 N N . GLY A 1 88 ? -1.992 -9.807 -9.427 1.00 79.19 88 GLY A N 1
ATOM 667 C CA . GLY A 1 88 ? -2.767 -9.232 -10.516 1.00 79.19 88 GLY A CA 1
ATOM 668 C C . GLY A 1 88 ? -1.911 -8.766 -11.687 1.00 79.19 88 GLY A C 1
ATOM 669 O O . GLY A 1 88 ? -0.698 -8.620 -11.605 1.00 79.19 88 GLY A O 1
ATOM 670 N N . ALA A 1 89 ? -2.574 -8.483 -12.808 1.00 81.62 89 ALA A N 1
ATOM 671 C CA . ALA A 1 89 ? -1.941 -7.828 -13.956 1.00 81.62 89 ALA A CA 1
ATOM 672 C C . ALA A 1 89 ? -1.743 -6.311 -13.745 1.00 81.62 89 ALA A C 1
ATOM 674 O O . ALA A 1 89 ? -1.029 -5.662 -14.507 1.00 81.62 89 ALA A O 1
ATOM 675 N N . SER A 1 90 ? -2.414 -5.746 -12.742 1.00 90.44 90 SER A N 1
ATOM 676 C CA . SER A 1 90 ? -2.445 -4.324 -12.419 1.00 90.44 90 SER A CA 1
ATOM 677 C C . SER A 1 90 ? -2.470 -4.182 -10.908 1.00 90.44 90 SER A C 1
ATOM 679 O O . SER A 1 90 ? -3.385 -4.688 -10.248 1.00 90.44 90 SER A O 1
ATOM 681 N N . ALA A 1 91 ? -1.482 -3.468 -10.366 1.00 93.62 91 ALA A N 1
ATOM 682 C CA . ALA A 1 91 ? -1.354 -3.339 -8.924 1.00 93.62 91 ALA A CA 1
ATOM 683 C C . ALA A 1 91 ? -2.573 -2.643 -8.290 1.00 93.62 91 ALA A C 1
ATOM 685 O O . ALA A 1 91 ? -2.976 -2.968 -7.173 1.00 93.62 91 ALA A O 1
ATOM 686 N N . VAL A 1 92 ? -3.179 -1.716 -9.038 1.00 95.94 92 VAL A N 1
ATOM 687 C CA . VAL A 1 92 ? -4.374 -0.954 -8.656 1.00 95.94 92 VAL A CA 1
ATOM 688 C C . VAL A 1 92 ? -5.619 -1.836 -8.661 1.00 95.94 92 VAL A C 1
ATOM 690 O O . VAL A 1 92 ? -6.383 -1.832 -7.696 1.00 95.94 92 VAL A O 1
ATOM 693 N N . ASP A 1 93 ? -5.825 -2.612 -9.725 1.00 95.44 93 ASP A N 1
ATOM 694 C CA . ASP A 1 93 ? -7.012 -3.464 -9.842 1.00 95.44 93 ASP A CA 1
ATOM 695 C C . ASP A 1 93 ? -6.995 -4.581 -8.802 1.00 95.44 93 ASP A C 1
ATOM 697 O O . ASP A 1 93 ? -8.025 -4.880 -8.192 1.00 95.44 93 ASP A O 1
ATOM 701 N N . GLU A 1 94 ? -5.817 -5.145 -8.540 1.00 94.81 94 GLU A N 1
ATOM 702 C CA . GLU A 1 94 ? -5.646 -6.158 -7.508 1.00 94.81 94 GLU A CA 1
ATOM 703 C C . GLU A 1 94 ? -5.871 -5.587 -6.105 1.00 94.81 94 GLU A C 1
ATOM 705 O O . GLU A 1 94 ? -6.536 -6.225 -5.288 1.00 94.81 94 GLU A O 1
ATOM 710 N N . LEU A 1 95 ? -5.430 -4.350 -5.832 1.00 96.81 95 LEU A N 1
ATOM 711 C CA . LEU A 1 95 ? -5.724 -3.687 -4.558 1.00 96.81 95 LEU A CA 1
ATOM 712 C C . LEU A 1 95 ? -7.235 -3.509 -4.377 1.00 96.81 95 LEU A C 1
ATOM 714 O O . LEU A 1 95 ? -7.793 -3.889 -3.346 1.00 96.81 95 LEU A O 1
ATOM 718 N N . ASN A 1 96 ? -7.918 -3.006 -5.407 1.00 96.44 96 ASN A N 1
ATOM 719 C CA . ASN A 1 96 ? -9.369 -2.816 -5.400 1.00 96.44 96 ASN A CA 1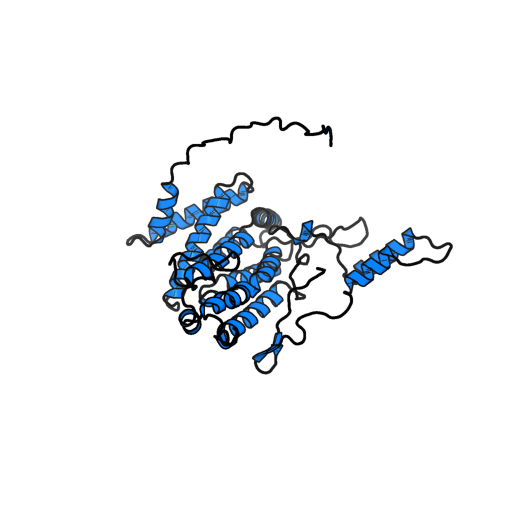
ATOM 720 C C . ASN A 1 96 ? -10.131 -4.139 -5.219 1.00 96.44 96 ASN A C 1
ATOM 722 O O . ASN A 1 96 ? -11.185 -4.180 -4.576 1.00 96.44 96 ASN A O 1
ATOM 726 N N . ARG A 1 97 ? -9.610 -5.236 -5.774 1.00 95.44 97 ARG A N 1
ATOM 727 C CA . ARG A 1 97 ? -10.158 -6.582 -5.592 1.00 95.44 97 ARG A CA 1
ATOM 728 C C . ARG A 1 97 ? -9.951 -7.075 -4.159 1.00 95.44 97 ARG A C 1
ATOM 730 O O . ARG A 1 97 ? -10.915 -7.526 -3.537 1.00 95.44 97 ARG A O 1
ATOM 737 N N . LEU A 1 98 ? -8.742 -6.942 -3.612 1.00 95.50 98 LEU A N 1
ATOM 738 C CA . LEU A 1 98 ? -8.418 -7.342 -2.240 1.00 95.50 98 LEU A CA 1
ATOM 739 C C . LEU A 1 98 ? -9.212 -6.556 -1.200 1.00 95.50 98 LEU A C 1
ATOM 741 O O . LEU A 1 98 ? -9.644 -7.146 -0.216 1.00 95.50 98 LEU A O 1
ATOM 745 N N . VAL A 1 99 ? -9.501 -5.274 -1.431 1.00 96.31 99 VAL A N 1
ATOM 746 C CA . VAL A 1 99 ? -10.398 -4.489 -0.563 1.00 96.31 99 VAL A CA 1
ATOM 747 C C . VAL A 1 99 ? -11.776 -5.157 -0.430 1.00 96.31 99 VAL A C 1
ATOM 749 O O . VAL A 1 99 ? -12.322 -5.234 0.674 1.00 96.31 99 VAL A O 1
ATOM 752 N N . LYS A 1 100 ? -12.326 -5.701 -1.524 1.00 96.19 100 LYS A N 1
ATOM 753 C CA . LYS A 1 100 ? -13.615 -6.420 -1.509 1.00 96.19 100 LYS A CA 1
ATOM 754 C C . LYS A 1 100 ? -13.510 -7.757 -0.779 1.00 96.19 100 LYS A C 1
ATOM 756 O O . LYS A 1 100 ? -14.366 -8.065 0.047 1.00 96.19 100 LYS A O 1
ATOM 761 N N . VAL A 1 101 ? -12.454 -8.528 -1.052 1.00 96.44 101 VAL A N 1
ATOM 762 C CA . VAL A 1 101 ? -12.198 -9.811 -0.372 1.00 96.44 101 VAL A CA 1
ATOM 763 C C . VAL A 1 101 ? -12.045 -9.595 1.132 1.00 96.44 101 VAL A C 1
ATOM 765 O O . VAL A 1 101 ? -12.673 -10.302 1.915 1.00 96.44 101 VAL A O 1
ATOM 768 N N . ARG A 1 102 ? -11.285 -8.573 1.534 1.00 96.62 102 ARG A N 1
ATOM 769 C CA . ARG A 1 102 ? -11.076 -8.177 2.929 1.00 96.62 102 ARG A CA 1
ATOM 770 C C . ARG A 1 102 ? -12.372 -7.844 3.633 1.00 96.62 102 ARG A C 1
ATOM 772 O O . ARG A 1 102 ? -12.627 -8.364 4.714 1.00 96.62 102 ARG A O 1
ATOM 779 N N . SER A 1 103 ? -13.192 -6.992 3.023 1.00 96.12 103 SER A N 1
ATOM 780 C CA . SER A 1 103 ? -14.487 -6.612 3.587 1.00 96.12 103 SER A CA 1
ATOM 781 C C . SER A 1 103 ? -15.369 -7.844 3.822 1.00 96.12 103 SER A C 1
ATOM 783 O O . SER A 1 103 ? -15.901 -8.029 4.918 1.00 96.12 103 SER A O 1
ATOM 785 N N . LEU A 1 104 ? -15.440 -8.747 2.837 1.00 96.69 104 LEU A N 1
ATOM 786 C CA . LEU A 1 104 ? -16.187 -9.996 2.957 1.00 96.69 104 LEU A CA 1
ATOM 787 C C . LEU A 1 104 ? -15.612 -10.915 4.048 1.00 96.69 104 LEU A C 1
ATOM 789 O O . LEU A 1 104 ? -16.376 -11.455 4.848 1.00 96.69 104 LEU A O 1
ATOM 793 N N . ALA A 1 105 ? -14.288 -11.068 4.111 1.00 96.44 105 ALA A N 1
ATOM 794 C CA . ALA A 1 105 ? -13.612 -11.903 5.101 1.00 96.44 105 ALA A CA 1
ATOM 795 C C . ALA A 1 105 ? -13.850 -11.395 6.530 1.00 96.44 105 ALA A C 1
ATOM 797 O O . ALA A 1 105 ? -14.280 -12.167 7.383 1.00 96.44 105 ALA A O 1
ATOM 798 N N . LEU A 1 106 ? -13.672 -10.091 6.774 1.00 96.88 106 LEU A N 1
ATOM 799 C CA . LEU A 1 106 ? -13.945 -9.472 8.075 1.00 96.88 106 LEU A CA 1
ATOM 800 C C . LEU A 1 106 ? -15.419 -9.594 8.476 1.00 96.88 106 LEU A C 1
ATOM 802 O O . LEU A 1 106 ? -15.707 -9.824 9.646 1.00 96.88 106 LEU A O 1
ATOM 806 N N . SER A 1 107 ? -16.355 -9.502 7.522 1.00 94.88 107 SER A N 1
ATOM 807 C CA . SER A 1 107 ? -17.791 -9.655 7.809 1.00 94.88 107 SER A CA 1
ATOM 808 C C . SER A 1 107 ? -18.193 -11.071 8.246 1.00 94.88 107 SER A C 1
ATOM 810 O O . SER A 1 107 ? -19.255 -11.253 8.838 1.00 94.88 107 SER A O 1
ATOM 812 N N . ARG A 1 108 ? -17.361 -12.075 7.939 1.00 94.25 108 ARG A N 1
ATOM 813 C CA . ARG A 1 108 ? -17.614 -13.495 8.232 1.00 94.25 108 ARG A CA 1
ATOM 814 C C . ARG A 1 108 ? -16.722 -14.053 9.341 1.00 94.25 108 ARG A C 1
ATOM 816 O O . ARG A 1 108 ? -16.970 -15.172 9.790 1.00 94.25 108 ARG A O 1
ATOM 823 N N . LEU A 1 109 ? -15.697 -13.309 9.757 1.00 96.19 109 LEU A N 1
ATOM 824 C CA . LEU A 1 109 ? -14.756 -13.742 10.784 1.00 96.19 109 LEU A CA 1
ATOM 825 C C . LEU A 1 109 ? -15.486 -13.940 12.122 1.00 96.19 109 LEU A C 1
ATOM 827 O O . LEU A 1 109 ? -16.219 -13.065 12.582 1.00 96.19 109 LEU A O 1
ATOM 831 N N . SER A 1 110 ? -15.309 -15.112 12.729 1.00 96.50 110 SER A N 1
ATOM 832 C CA . SER A 1 110 ? -15.988 -15.516 13.966 1.00 96.50 110 SER A CA 1
ATOM 833 C C . SER A 1 110 ? -15.210 -16.613 14.694 1.00 96.50 110 SER A C 1
ATOM 835 O O . SER A 1 110 ? -14.213 -17.119 14.179 1.00 96.50 110 SER A O 1
ATOM 837 N N . GLU A 1 111 ? -15.706 -17.062 15.849 1.00 96.50 111 GLU A N 1
ATOM 838 C CA . GLU A 1 111 ? -15.181 -18.234 16.573 1.00 96.50 111 GLU A CA 1
ATOM 839 C C . GLU A 1 111 ? -14.995 -19.493 15.700 1.00 96.50 111 GLU A C 1
ATOM 841 O O . GLU A 1 111 ? -14.144 -20.327 15.985 1.00 96.50 111 GLU A O 1
ATOM 846 N N . LYS A 1 112 ? -15.732 -19.628 14.588 1.00 96.75 112 LYS A N 1
ATOM 847 C CA . LYS A 1 112 ? -15.597 -20.769 13.663 1.00 96.75 112 LYS A CA 1
ATOM 848 C C . LYS A 1 112 ? -14.263 -20.794 12.916 1.00 96.75 112 LYS A C 1
ATOM 850 O O . LYS A 1 112 ? -13.955 -21.780 12.253 1.00 96.75 112 LYS A O 1
ATOM 855 N N . ASN A 1 113 ? -13.500 -19.707 12.980 1.00 96.62 113 ASN A N 1
ATOM 856 C CA . ASN A 1 113 ? -12.175 -19.600 12.386 1.00 96.62 113 ASN A CA 1
ATOM 857 C C . ASN A 1 113 ? -11.057 -20.104 13.313 1.00 96.62 113 ASN A C 1
ATOM 859 O O . ASN A 1 113 ? -9.904 -20.129 12.892 1.00 96.62 113 ASN A O 1
ATOM 863 N N . ILE A 1 114 ? -11.387 -20.531 14.535 1.00 97.31 114 ILE A N 1
ATOM 864 C CA . ILE A 1 114 ? -10.473 -21.215 15.454 1.00 97.31 114 ILE A CA 1
ATOM 865 C C . ILE A 1 114 ? -10.996 -22.624 15.771 1.00 97.31 114 ILE A C 1
ATOM 867 O O . ILE A 1 114 ? -12.173 -22.931 15.585 1.00 97.31 114 ILE A O 1
ATOM 871 N N . SER A 1 115 ? -10.106 -23.523 16.203 1.00 97.25 115 SER A N 1
ATOM 872 C CA . SER A 1 115 ? -10.485 -24.914 16.496 1.00 97.25 115 SER A CA 1
ATOM 873 C C . SER A 1 115 ? -11.396 -25.003 17.729 1.00 97.25 115 SER A C 1
ATOM 875 O O . SER A 1 115 ? -11.167 -24.267 18.691 1.00 97.25 115 SER A O 1
ATOM 877 N N . PRO A 1 116 ? -12.374 -25.932 17.776 1.00 97.50 116 PRO A N 1
ATOM 878 C CA . PRO A 1 116 ? -13.139 -26.187 18.994 1.00 97.50 116 PRO A CA 1
ATOM 879 C C . PRO A 1 116 ? -12.217 -26.460 20.192 1.00 97.50 116 PRO A C 1
ATOM 881 O O . PRO A 1 116 ? -11.335 -27.314 20.119 1.00 97.50 116 PRO A O 1
ATOM 884 N N . GLY A 1 117 ? -12.415 -25.722 21.287 1.00 95.81 117 GLY A N 1
ATOM 885 C CA . GLY A 1 117 ? -11.577 -25.796 22.490 1.00 95.81 117 GLY A CA 1
ATOM 886 C C . GLY A 1 117 ? -10.354 -24.870 22.495 1.00 95.81 117 GLY A C 1
ATOM 887 O O . GLY A 1 117 ? -9.698 -24.761 23.531 1.00 95.81 117 GLY A O 1
ATOM 888 N N . ALA A 1 118 ? -10.055 -24.171 21.395 1.00 96.50 118 ALA A N 1
ATOM 889 C CA . ALA A 1 118 ? -9.044 -23.118 21.394 1.00 96.50 118 ALA A CA 1
ATOM 890 C C . ALA A 1 118 ? -9.524 -21.892 22.202 1.00 96.50 118 ALA A C 1
ATOM 892 O O . ALA A 1 118 ? -10.719 -21.579 22.190 1.00 96.50 118 ALA A O 1
ATOM 893 N N . PRO A 1 119 ? -8.627 -21.157 22.886 1.00 96.94 119 PRO A N 1
ATOM 894 C CA . PRO A 1 119 ? -9.007 -19.913 23.546 1.00 96.94 119 PRO A CA 1
ATOM 895 C C . PRO A 1 119 ? -9.509 -18.869 22.546 1.00 96.94 119 PRO A C 1
ATOM 897 O O . PRO A 1 119 ? -8.854 -18.620 21.534 1.00 96.94 119 PRO A O 1
ATOM 900 N N . MET A 1 120 ? -10.604 -18.179 22.873 1.00 97.06 120 MET A N 1
ATOM 901 C CA . MET A 1 120 ? -11.182 -17.124 22.024 1.00 97.06 120 MET A CA 1
ATOM 902 C C . MET A 1 120 ? -10.191 -16.009 21.658 1.00 97.06 120 MET A C 1
ATOM 904 O O . MET A 1 120 ? -10.267 -15.467 20.561 1.00 97.06 120 MET A O 1
ATOM 908 N N . ALA A 1 121 ? -9.218 -15.706 22.525 1.00 95.12 121 ALA A N 1
ATOM 909 C CA . ALA A 1 121 ? -8.175 -14.715 22.245 1.00 95.12 121 ALA A CA 1
ATOM 910 C C . ALA A 1 121 ? -7.322 -15.057 21.004 1.00 95.12 121 ALA A C 1
ATOM 912 O O . ALA A 1 121 ? -6.838 -14.160 20.323 1.00 95.12 121 ALA A O 1
ATOM 913 N N . THR A 1 122 ? -7.200 -16.343 20.644 1.00 95.38 122 THR A N 1
ATOM 914 C CA . THR A 1 122 ? -6.467 -16.772 19.436 1.00 95.38 122 THR A CA 1
ATOM 915 C C . THR A 1 122 ? -7.167 -16.381 18.131 1.00 95.38 122 THR A C 1
ATOM 917 O O . THR A 1 122 ? -6.549 -16.435 17.069 1.00 95.38 122 THR A O 1
ATOM 920 N N . LEU A 1 123 ? -8.422 -15.914 18.193 1.00 96.94 123 LEU A N 1
ATOM 921 C CA . LEU A 1 123 ? -9.100 -15.296 17.054 1.00 96.94 123 LEU A CA 1
ATOM 922 C C . LEU A 1 123 ? -8.376 -14.021 16.585 1.00 96.94 123 LEU A C 1
ATOM 924 O O . LEU A 1 123 ? -8.394 -13.728 15.390 1.00 96.94 123 LEU A O 1
ATOM 928 N N . GLU A 1 124 ? -7.685 -13.306 17.486 1.00 95.38 124 GLU A N 1
ATOM 929 C CA . GLU A 1 124 ? -6.846 -12.149 17.137 1.00 95.38 124 GLU A CA 1
ATOM 930 C C . GLU A 1 124 ? -5.748 -12.539 16.126 1.00 95.38 124 GLU A C 1
ATOM 932 O O . GLU A 1 124 ? -5.515 -11.818 15.158 1.00 95.38 124 GLU A O 1
ATOM 937 N N . ASN A 1 125 ? -5.162 -13.733 16.259 1.00 93.81 125 ASN A N 1
ATOM 938 C CA . ASN A 1 125 ? -4.100 -14.219 15.368 1.00 93.81 125 ASN A CA 1
ATOM 939 C C . ASN A 1 125 ? -4.611 -14.474 13.941 1.00 93.81 125 ASN A C 1
ATOM 941 O O . ASN A 1 125 ? -3.865 -14.347 12.974 1.00 93.81 125 ASN A O 1
ATOM 945 N N . VAL A 1 126 ? -5.894 -14.822 13.790 1.00 95.62 126 VAL A N 1
ATOM 946 C CA . VAL A 1 126 ? -6.543 -14.958 12.475 1.00 95.62 126 VAL A CA 1
ATOM 947 C C . VAL A 1 126 ? -6.969 -13.591 11.938 1.00 95.62 126 VAL A C 1
ATOM 949 O O . VAL A 1 126 ? -6.925 -13.344 10.732 1.00 95.62 126 VAL A O 1
ATOM 952 N N . LEU A 1 127 ? -7.363 -12.683 12.829 1.00 97.19 127 LEU A N 1
ATOM 953 C CA . LEU A 1 127 ? -7.776 -11.331 12.485 1.00 97.19 127 LEU A CA 1
ATOM 954 C C . LEU A 1 127 ? -6.647 -10.523 11.847 1.00 97.19 127 LEU A C 1
ATOM 956 O O . LEU A 1 127 ? -6.891 -9.906 10.815 1.00 97.19 127 LEU A O 1
ATOM 960 N N . VAL A 1 128 ? -5.434 -10.521 12.406 1.00 96.62 128 VAL A N 1
ATOM 961 C CA . VAL A 1 128 ? -4.325 -9.692 11.892 1.00 96.62 128 VAL A CA 1
ATOM 962 C C . VAL A 1 128 ? -4.051 -9.904 10.392 1.00 96.62 128 VAL A C 1
ATOM 964 O O . VAL A 1 128 ? -4.095 -8.920 9.643 1.00 96.62 128 VAL A O 1
ATOM 967 N N . PRO A 1 129 ? -3.819 -11.135 9.886 1.00 94.69 129 PRO A N 1
ATOM 968 C CA . PRO A 1 129 ? -3.573 -11.346 8.462 1.00 94.69 129 PRO A CA 1
ATOM 969 C C . PRO A 1 129 ? -4.786 -11.009 7.587 1.00 94.69 129 PRO A C 1
ATOM 971 O O . PRO A 1 129 ? -4.588 -10.562 6.462 1.00 94.69 129 PRO A O 1
ATOM 974 N N . VAL A 1 130 ? -6.021 -11.152 8.084 1.00 96.31 130 VAL A N 1
ATOM 975 C CA . VAL A 1 130 ? -7.234 -10.743 7.353 1.00 96.31 130 VAL A CA 1
ATOM 976 C C . VAL A 1 130 ? -7.357 -9.216 7.308 1.00 96.31 130 VAL A C 1
ATOM 978 O O . VAL A 1 130 ? -7.602 -8.638 6.250 1.00 96.31 130 VAL A O 1
ATOM 981 N N . TYR A 1 131 ? -7.145 -8.537 8.436 1.00 97.88 131 TYR A N 1
ATOM 982 C CA . TYR A 1 131 ? -7.239 -7.084 8.556 1.00 97.88 131 TYR A CA 1
ATOM 983 C C . TYR A 1 131 ? -6.153 -6.360 7.754 1.00 97.88 131 TYR A C 1
ATOM 985 O O . TYR A 1 131 ? -6.411 -5.274 7.239 1.00 97.88 131 TYR A O 1
ATOM 993 N N . LEU A 1 132 ? -4.972 -6.961 7.604 1.00 96.94 132 LEU A N 1
ATOM 994 C CA . LEU A 1 132 ? -3.848 -6.412 6.840 1.00 96.94 132 LEU A CA 1
ATOM 995 C C . LEU A 1 132 ? -3.625 -7.115 5.493 1.00 96.94 132 LEU A C 1
ATOM 997 O O . LEU A 1 1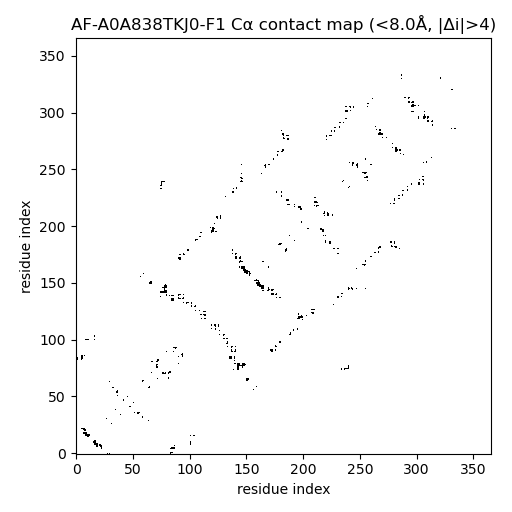32 ? -2.545 -6.991 4.914 1.00 96.94 132 LEU A O 1
ATOM 1001 N N . MET A 1 133 ? -4.608 -7.856 4.972 1.00 94.81 133 MET A N 1
ATOM 1002 C CA . MET A 1 133 ? -4.403 -8.684 3.774 1.00 94.81 133 MET A CA 1
ATOM 1003 C C . MET A 1 133 ? -4.039 -7.886 2.515 1.00 94.81 133 MET A C 1
ATOM 1005 O O . MET A 1 133 ? -3.441 -8.421 1.587 1.00 94.81 133 MET A O 1
ATOM 1009 N N . HIS A 1 134 ? -4.389 -6.601 2.476 1.00 96.12 134 HIS A N 1
ATOM 1010 C CA . HIS A 1 134 ? -4.101 -5.690 1.369 1.00 96.12 134 HIS A CA 1
ATOM 1011 C C . HIS A 1 134 ? -2.685 -5.105 1.408 1.00 96.12 134 HIS A C 1
ATOM 1013 O O . HIS A 1 134 ? -2.292 -4.461 0.440 1.00 96.12 134 HIS A O 1
ATOM 1019 N N . ARG A 1 135 ? -1.915 -5.299 2.492 1.00 95.69 135 ARG A N 1
ATOM 1020 C CA . ARG A 1 135 ? -0.673 -4.546 2.761 1.00 95.69 135 ARG A CA 1
ATOM 1021 C C . ARG A 1 135 ? 0.350 -4.584 1.626 1.00 95.69 135 ARG A C 1
ATOM 1023 O O . ARG A 1 135 ? 0.877 -3.548 1.237 1.00 95.69 135 ARG A O 1
ATOM 1030 N N . PHE A 1 136 ? 0.585 -5.766 1.061 1.00 94.12 136 PHE A N 1
ATOM 1031 C CA . PHE A 1 136 ? 1.575 -5.947 0.001 1.00 94.12 136 PHE A CA 1
ATOM 1032 C C . PHE A 1 136 ? 1.107 -5.356 -1.325 1.00 94.12 136 PHE A C 1
ATOM 1034 O O . PHE A 1 136 ? 1.894 -4.793 -2.081 1.00 94.12 136 PHE A O 1
ATOM 1041 N N . GLN A 1 137 ? -0.196 -5.427 -1.579 1.00 95.25 137 GLN A N 1
ATOM 1042 C CA . GLN A 1 137 ? -0.769 -4.854 -2.780 1.00 95.25 137 GLN A CA 1
ATOM 1043 C C . GLN A 1 137 ? -0.850 -3.330 -2.707 1.00 95.25 137 GLN A C 1
ATOM 1045 O O . GLN A 1 137 ? -0.681 -2.647 -3.713 1.00 95.25 137 GLN A O 1
ATOM 1050 N N . ALA A 1 138 ? -1.068 -2.784 -1.512 1.00 96.94 138 ALA A N 1
ATOM 1051 C CA . ALA A 1 138 ? -0.961 -1.356 -1.269 1.00 96.94 138 ALA A CA 1
ATOM 1052 C C . ALA A 1 138 ? 0.478 -0.872 -1.493 1.00 96.94 138 ALA A C 1
ATOM 1054 O O . ALA A 1 138 ? 0.664 0.114 -2.199 1.00 96.94 138 ALA A O 1
ATOM 1055 N N . GLU A 1 139 ? 1.494 -1.597 -1.009 1.00 96.44 139 GLU A N 1
ATOM 1056 C CA . GLU A 1 139 ? 2.898 -1.316 -1.342 1.00 96.44 139 GLU A CA 1
ATOM 1057 C C . GLU A 1 139 ? 3.125 -1.314 -2.864 1.00 96.44 139 GLU A C 1
ATOM 1059 O O . GLU A 1 139 ? 3.631 -0.327 -3.405 1.00 96.44 139 GLU A O 1
ATOM 1064 N N . ALA A 1 140 ? 2.692 -2.362 -3.570 1.00 95.62 140 ALA A N 1
ATOM 1065 C CA . ALA A 1 140 ? 2.794 -2.447 -5.027 1.00 95.62 140 ALA A CA 1
ATOM 1066 C C . ALA A 1 140 ? 2.123 -1.252 -5.730 1.00 95.62 140 ALA A C 1
ATOM 1068 O O . ALA A 1 140 ? 2.722 -0.618 -6.599 1.00 95.62 140 ALA A O 1
ATOM 1069 N N . ALA A 1 141 ? 0.908 -0.883 -5.311 1.00 97.38 141 ALA A N 1
ATOM 1070 C CA . ALA A 1 141 ? 0.184 0.258 -5.859 1.00 97.38 141 ALA A CA 1
ATOM 1071 C C . ALA A 1 141 ? 0.901 1.589 -5.580 1.00 97.38 141 ALA A C 1
ATOM 1073 O O . ALA A 1 141 ? 0.978 2.431 -6.474 1.00 97.38 141 ALA A O 1
ATOM 1074 N N . THR A 1 142 ? 1.499 1.784 -4.394 1.00 97.75 142 THR A N 1
ATOM 1075 C CA . THR A 1 142 ? 2.251 3.021 -4.119 1.00 97.75 142 THR A CA 1
ATOM 1076 C C . THR A 1 142 ? 3.421 3.213 -5.069 1.00 97.75 142 THR A C 1
ATOM 1078 O O . THR A 1 142 ? 3.687 4.350 -5.443 1.00 97.75 142 THR A O 1
ATOM 1081 N N . LYS A 1 143 ? 4.076 2.142 -5.541 1.00 96.94 143 LYS A N 1
ATOM 1082 C CA . LYS A 1 143 ? 5.212 2.219 -6.481 1.00 96.94 143 LYS A CA 1
ATOM 1083 C C . LYS A 1 143 ? 4.859 2.878 -7.819 1.00 96.94 143 LYS A C 1
ATOM 1085 O O . LYS A 1 143 ? 5.748 3.442 -8.453 1.00 96.94 143 LYS A O 1
ATOM 1090 N N . LEU A 1 144 ? 3.578 2.906 -8.202 1.00 97.56 144 LEU A N 1
ATOM 1091 C CA . LEU A 1 144 ? 3.104 3.635 -9.383 1.00 97.56 144 LEU A CA 1
ATOM 1092 C C . LEU A 1 144 ? 3.085 5.161 -9.165 1.00 97.56 144 LEU A C 1
ATOM 1094 O O . LEU A 1 144 ? 3.206 5.919 -10.125 1.00 97.56 144 LEU A O 1
ATOM 1098 N N . ILE A 1 145 ? 2.967 5.638 -7.925 1.00 98.38 145 ILE A N 1
ATOM 1099 C CA . ILE A 1 145 ? 3.004 7.066 -7.581 1.00 98.38 145 ILE A CA 1
ATOM 1100 C C . ILE A 1 145 ? 4.454 7.546 -7.677 1.00 98.38 145 ILE A C 1
ATOM 1102 O O . ILE A 1 145 ? 5.334 7.000 -7.011 1.00 98.38 145 ILE A O 1
ATOM 1106 N N . GLY A 1 146 ? 4.733 8.536 -8.527 1.00 97.31 146 GLY A N 1
ATOM 1107 C CA . GLY A 1 146 ? 6.104 8.887 -8.908 1.00 97.31 146 GLY A CA 1
ATOM 1108 C C . GLY A 1 146 ? 6.824 7.735 -9.616 1.00 97.31 146 GLY A C 1
ATOM 1109 O O . GLY A 1 146 ? 8.054 7.660 -9.575 1.00 97.31 146 GLY A O 1
ATOM 1110 N N . GLY A 1 147 ? 6.067 6.801 -10.198 1.00 97.25 147 GLY A N 1
ATOM 1111 C CA . GLY A 1 147 ? 6.584 5.606 -10.847 1.00 97.25 147 GLY A CA 1
ATOM 1112 C C . GLY A 1 147 ? 7.264 5.908 -12.178 1.00 97.25 147 GLY A C 1
ATOM 1113 O O . GLY A 1 147 ? 6.996 6.918 -12.838 1.00 97.25 147 GLY A O 1
ATOM 1114 N N . VAL A 1 148 ? 8.155 5.005 -12.567 1.00 96.94 148 VAL A N 1
ATOM 1115 C CA . VAL A 1 148 ? 8.942 5.056 -13.795 1.00 96.94 148 VAL A CA 1
ATOM 1116 C C . VAL A 1 148 ? 8.945 3.662 -14.412 1.00 96.94 148 VAL A C 1
ATOM 1118 O O . VAL A 1 148 ? 9.397 2.697 -13.799 1.00 96.94 148 VAL A O 1
ATOM 1121 N N . ASN A 1 149 ? 8.457 3.556 -15.642 1.00 95.75 149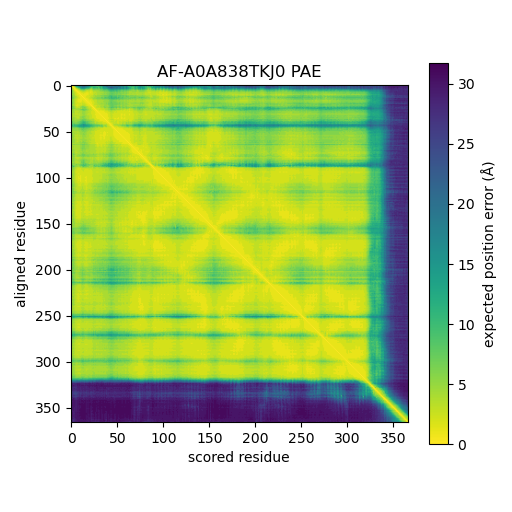 ASN A N 1
ATOM 1122 C CA . ASN A 1 149 ? 8.640 2.386 -16.480 1.00 95.75 149 ASN A CA 1
ATOM 1123 C C . ASN A 1 149 ? 10.069 2.400 -17.036 1.00 95.75 149 ASN A C 1
ATOM 1125 O O . ASN A 1 149 ? 10.394 3.154 -17.952 1.00 95.75 149 ASN A O 1
ATOM 1129 N N . TYR A 1 150 ? 10.930 1.581 -16.447 1.00 95.94 150 TYR A N 1
ATOM 1130 C CA . TYR A 1 150 ? 12.289 1.367 -16.924 1.00 95.94 150 TYR A CA 1
ATOM 1131 C C . TYR A 1 150 ? 12.580 -0.124 -17.045 1.00 95.94 150 TYR A C 1
ATOM 1133 O O . TYR A 1 150 ? 11.910 -0.976 -16.455 1.00 95.94 150 TYR A O 1
ATOM 1141 N N . THR A 1 151 ? 13.614 -0.420 -17.814 1.00 95.31 151 THR A N 1
ATOM 1142 C CA . THR A 1 151 ? 14.179 -1.753 -18.001 1.00 95.31 151 THR A CA 1
ATOM 1143 C C . THR A 1 151 ? 15.699 -1.641 -17.970 1.00 95.31 151 THR A C 1
ATOM 1145 O O . THR A 1 151 ? 16.249 -0.539 -18.040 1.00 95.31 151 THR A O 1
ATOM 1148 N N . TYR A 1 152 ? 16.403 -2.769 -17.928 1.00 94.44 152 TYR A N 1
ATOM 1149 C CA . TYR A 1 152 ? 17.838 -2.801 -18.228 1.00 94.44 152 TYR A CA 1
ATOM 1150 C C . TYR A 1 152 ? 18.075 -2.765 -19.742 1.00 94.44 152 TYR A C 1
ATOM 1152 O O . TYR A 1 152 ? 18.703 -3.661 -20.307 1.00 94.44 152 TYR A O 1
ATOM 1160 N N . ALA A 1 153 ? 17.510 -1.746 -20.395 1.00 94.44 153 ALA A N 1
ATOM 1161 C CA . ALA A 1 153 ? 17.579 -1.566 -21.834 1.00 94.44 153 ALA A CA 1
ATOM 1162 C C . ALA A 1 153 ? 19.037 -1.473 -22.297 1.00 94.44 153 ALA A C 1
ATOM 1164 O O . ALA A 1 153 ? 19.841 -0.714 -21.746 1.00 94.44 153 ALA A O 1
ATOM 1165 N N . VAL A 1 154 ? 19.362 -2.205 -23.356 1.00 92.94 154 VAL A N 1
ATOM 1166 C CA . VAL A 1 154 ? 20.622 -2.075 -24.085 1.00 92.94 154 VAL A CA 1
ATOM 1167 C C . VAL A 1 154 ? 20.399 -1.302 -25.379 1.00 92.94 154 VAL A C 1
ATOM 1169 O O . VAL A 1 154 ? 19.312 -1.274 -25.952 1.00 92.94 154 VAL A O 1
ATOM 1172 N N . ARG A 1 155 ? 21.448 -0.644 -25.877 1.00 93.69 155 ARG A N 1
ATOM 1173 C CA . ARG A 1 155 ? 21.356 0.170 -27.095 1.00 93.69 155 ARG A CA 1
ATOM 1174 C C . ARG A 1 155 ? 20.786 -0.654 -28.259 1.00 93.69 155 ARG A C 1
ATOM 1176 O O . ARG A 1 155 ? 21.450 -1.558 -28.754 1.00 93.69 155 ARG A O 1
ATOM 1183 N N . GLY A 1 156 ? 19.605 -0.263 -28.738 1.00 90.44 156 GLY A N 1
ATOM 1184 C CA . GLY A 1 156 ? 18.969 -0.853 -29.918 1.00 90.44 156 GLY A CA 1
ATOM 1185 C C . GLY A 1 156 ? 18.056 -2.052 -29.647 1.00 90.44 156 GLY A C 1
ATOM 1186 O O . GLY A 1 156 ? 17.590 -2.652 -30.610 1.00 90.44 156 GLY A O 1
ATOM 1187 N N . ASP A 1 157 ? 17.768 -2.398 -28.387 1.00 90.75 157 ASP A N 1
ATOM 1188 C CA . ASP A 1 157 ? 16.822 -3.478 -28.057 1.00 90.75 157 ASP A CA 1
ATOM 1189 C C . ASP A 1 157 ? 15.341 -3.055 -28.073 1.00 90.75 157 ASP A C 1
ATOM 1191 O O . ASP A 1 157 ? 14.456 -3.907 -28.020 1.00 90.75 157 ASP A O 1
ATOM 1195 N N . GLY A 1 158 ? 15.076 -1.748 -28.171 1.00 90.75 158 GLY A N 1
ATOM 1196 C CA . GLY A 1 158 ? 13.732 -1.175 -28.238 1.00 90.75 158 GLY A CA 1
ATOM 1197 C C . GLY A 1 158 ? 12.986 -1.132 -26.902 1.00 90.75 158 GLY A C 1
ATOM 1198 O O . GLY A 1 158 ? 11.806 -0.787 -26.894 1.00 90.75 158 GLY A O 1
ATOM 1199 N N . GLN A 1 159 ? 13.636 -1.470 -25.786 1.00 93.75 159 GLN A N 1
ATOM 1200 C CA . GLN A 1 159 ? 13.018 -1.401 -24.467 1.00 93.75 159 GLN A CA 1
ATOM 1201 C C . GLN A 1 159 ? 13.043 0.032 -23.908 1.00 93.75 159 GLN A C 1
ATOM 1203 O O . GLN A 1 159 ? 13.966 0.796 -24.205 1.00 93.75 159 GLN A O 1
ATOM 1208 N N . PRO A 1 160 ? 12.058 0.418 -23.076 1.00 93.06 160 PRO A N 1
ATOM 1209 C CA . PRO A 1 160 ? 12.024 1.742 -22.471 1.00 93.06 160 PRO A CA 1
ATOM 1210 C C . PRO A 1 160 ? 13.151 1.875 -21.4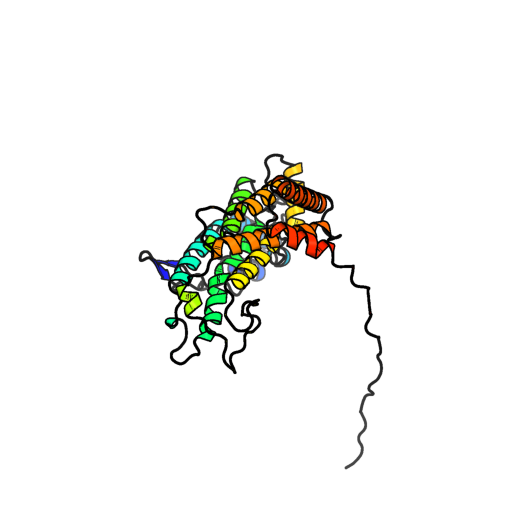32 1.00 93.06 160 PRO A C 1
ATOM 1212 O O . PRO A 1 160 ? 13.191 1.097 -20.468 1.00 93.06 160 PRO A O 1
ATOM 1215 N N . PRO A 1 161 ? 14.073 2.844 -21.585 1.00 93.62 161 PRO A N 1
ATOM 1216 C CA . PRO A 1 161 ? 15.173 3.010 -20.644 1.00 93.62 161 PRO A CA 1
ATOM 1217 C C . PRO A 1 161 ? 14.742 3.746 -19.369 1.00 93.62 161 PRO A C 1
ATOM 1219 O O . PRO A 1 161 ? 15.268 3.459 -18.300 1.00 93.62 161 PRO A O 1
ATOM 1222 N N . ASN A 1 162 ? 13.819 4.709 -19.473 1.00 94.44 162 ASN A N 1
ATOM 1223 C CA . ASN A 1 162 ? 13.342 5.536 -18.362 1.00 94.44 162 ASN A CA 1
ATOM 1224 C C . ASN A 1 162 ? 12.135 6.375 -18.814 1.00 94.44 162 ASN A C 1
ATOM 1226 O O . ASN A 1 162 ? 12.306 7.408 -19.462 1.00 94.44 162 ASN A O 1
ATOM 1230 N N . GLU A 1 163 ? 10.925 5.937 -18.480 1.00 95.06 163 GLU A N 1
ATOM 1231 C CA . GLU A 1 163 ? 9.686 6.621 -18.854 1.00 95.06 163 GLU A CA 1
ATOM 1232 C C . GLU A 1 163 ? 8.804 6.851 -17.620 1.00 95.06 163 GLU A C 1
ATOM 1234 O O . GLU A 1 163 ? 8.276 5.889 -17.057 1.00 95.06 163 GLU A O 1
ATOM 1239 N N . PRO A 1 164 ? 8.607 8.103 -17.167 1.00 96.12 164 PRO A N 1
ATOM 1240 C CA . PRO A 1 164 ? 7.633 8.403 -16.123 1.00 96.12 164 PRO A CA 1
ATOM 1241 C C . PRO A 1 164 ? 6.245 7.868 -16.482 1.00 96.12 164 PRO A C 1
ATOM 1243 O O . PRO A 1 164 ? 5.796 7.998 -17.622 1.00 96.12 164 PRO A O 1
ATOM 1246 N N . LEU A 1 165 ? 5.546 7.290 -15.504 1.00 96.62 165 LEU A N 1
ATOM 1247 C CA . LEU A 1 165 ? 4.193 6.793 -15.744 1.00 96.62 165 LEU A CA 1
ATOM 1248 C C . LEU A 1 165 ? 3.223 7.938 -16.056 1.00 96.62 165 LEU A C 1
ATOM 1250 O O . LEU A 1 165 ? 3.342 9.012 -15.454 1.00 96.62 165 LEU A O 1
ATOM 1254 N N . PRO A 1 166 ? 2.211 7.712 -16.917 1.00 95.94 166 PRO A N 1
ATOM 1255 C CA . PRO A 1 166 ? 1.169 8.697 -17.171 1.00 95.94 166 PRO A CA 1
ATOM 1256 C C . PRO A 1 166 ? 0.501 9.160 -15.875 1.00 95.94 166 PRO A C 1
ATOM 1258 O O . PRO A 1 166 ? 0.129 8.346 -15.029 1.00 95.94 166 PRO A O 1
ATOM 1261 N N . SER A 1 167 ? 0.287 10.468 -15.736 1.00 95.81 167 SER A N 1
ATOM 1262 C CA . SER A 1 167 ? -0.241 11.074 -14.506 1.00 95.81 167 SER A CA 1
ATOM 1263 C C . SER A 1 167 ? -1.596 10.506 -14.077 1.00 95.81 167 SER A C 1
ATOM 1265 O O . SER A 1 167 ? -1.888 10.447 -12.888 1.00 95.81 167 SER A O 1
ATOM 1267 N N . GLU A 1 168 ? -2.426 10.080 -15.030 1.00 96.56 168 GLU A N 1
ATOM 1268 C CA . GLU A 1 168 ? -3.704 9.413 -14.761 1.00 96.56 168 GLU A CA 1
ATOM 1269 C C . GLU A 1 168 ? -3.514 8.075 -14.032 1.00 96.56 168 GLU A C 1
ATOM 1271 O O . GLU A 1 168 ? -4.196 7.820 -13.043 1.00 96.56 168 GLU A O 1
ATOM 1276 N N . GLN A 1 169 ? -2.532 7.265 -14.445 1.00 97.44 169 GLN A N 1
ATOM 1277 C CA . GLN A 1 169 ? -2.216 6.002 -13.770 1.00 97.44 169 GLN A CA 1
ATOM 1278 C C . GLN A 1 169 ? -1.702 6.248 -12.348 1.00 97.44 169 GLN A C 1
ATOM 1280 O O . GLN A 1 169 ? -2.101 5.551 -11.417 1.00 97.44 169 GLN A O 1
ATOM 1285 N N . GLN A 1 170 ? -0.867 7.276 -12.159 1.00 98.12 170 GLN A N 1
ATOM 1286 C CA . GLN A 1 170 ? -0.374 7.645 -10.829 1.00 98.12 170 GLN A CA 1
ATOM 1287 C C . GLN A 1 170 ? -1.510 8.108 -9.904 1.00 98.12 170 GLN A C 1
ATOM 1289 O O . GLN A 1 170 ? -1.548 7.731 -8.734 1.00 98.12 170 GLN A O 1
ATOM 1294 N N . ARG A 1 171 ? -2.463 8.895 -10.423 1.00 98.25 171 ARG A N 1
ATOM 1295 C CA . ARG A 1 171 ? -3.648 9.342 -9.671 1.00 98.25 171 ARG A CA 1
ATOM 1296 C C . ARG A 1 171 ? -4.581 8.186 -9.329 1.00 98.25 171 ARG A C 1
ATOM 1298 O O . ARG A 1 171 ? -5.034 8.110 -8.193 1.00 98.25 171 ARG A O 1
ATOM 1305 N N . ALA A 1 172 ? -4.815 7.262 -10.262 1.00 98.25 172 ALA A N 1
ATOM 1306 C CA . ALA A 1 172 ? -5.596 6.055 -9.995 1.00 98.25 172 ALA A CA 1
ATOM 1307 C C . ALA A 1 172 ? -4.966 5.212 -8.872 1.00 98.25 172 ALA A C 1
ATOM 1309 O O . ALA A 1 172 ? -5.671 4.748 -7.975 1.00 98.25 172 ALA A O 1
ATOM 1310 N N . ALA A 1 173 ? -3.635 5.082 -8.871 1.00 98.44 173 ALA A N 1
ATOM 1311 C CA . ALA A 1 173 ? -2.903 4.424 -7.795 1.00 98.44 173 ALA A CA 1
ATOM 1312 C C . ALA A 1 173 ? -3.036 5.162 -6.455 1.00 98.44 173 ALA A C 1
ATOM 1314 O O . ALA A 1 173 ? -3.340 4.530 -5.443 1.00 98.44 173 ALA A O 1
ATOM 1315 N N . LEU A 1 174 ? -2.890 6.492 -6.446 1.00 98.75 174 LEU A N 1
ATOM 1316 C CA . LEU A 1 174 ? -3.101 7.313 -5.250 1.00 98.75 174 LEU A CA 1
ATOM 1317 C C . LEU A 1 174 ? -4.514 7.126 -4.681 1.00 98.75 174 LEU A C 1
ATOM 1319 O O . LEU A 1 174 ? -4.659 6.873 -3.488 1.00 98.75 174 LEU A O 1
ATOM 1323 N N . THR A 1 175 ? -5.552 7.179 -5.519 1.00 98.62 175 THR A N 1
ATOM 1324 C CA . THR A 1 175 ? -6.940 6.948 -5.094 1.00 98.62 175 THR A CA 1
ATOM 1325 C C . THR A 1 175 ? -7.129 5.561 -4.478 1.00 98.62 175 THR A C 1
ATOM 1327 O O . THR A 1 175 ? -7.734 5.450 -3.410 1.00 98.62 175 THR A O 1
ATOM 1330 N N . ALA A 1 176 ? -6.593 4.511 -5.107 1.00 98.44 176 ALA A N 1
ATOM 1331 C CA . ALA A 1 176 ? -6.728 3.145 -4.605 1.00 98.44 176 ALA A CA 1
ATOM 1332 C C . ALA A 1 176 ? -6.010 2.941 -3.261 1.00 98.44 176 ALA A C 1
ATOM 1334 O O . ALA A 1 176 ? -6.563 2.317 -2.356 1.00 98.44 176 ALA A O 1
ATOM 1335 N N . VAL A 1 177 ? -4.815 3.516 -3.085 1.00 98.62 177 VAL A N 1
ATOM 1336 C CA . VAL A 1 177 ? -4.091 3.451 -1.805 1.00 98.62 177 VAL A CA 1
ATOM 1337 C C . VAL A 1 177 ? -4.830 4.237 -0.721 1.00 98.62 177 VAL A C 1
ATOM 1339 O O . VAL A 1 177 ? -5.047 3.706 0.370 1.00 98.62 177 VAL A O 1
ATOM 1342 N N . LEU A 1 178 ? -5.287 5.460 -1.013 1.00 98.62 178 LEU A N 1
ATOM 1343 C CA . LEU A 1 178 ? -6.023 6.292 -0.054 1.00 98.62 178 LEU A CA 1
ATOM 1344 C C . LEU A 1 178 ? -7.331 5.647 0.409 1.00 98.62 178 LEU A C 1
ATOM 1346 O O . LEU A 1 178 ? -7.724 5.835 1.558 1.00 98.62 178 LEU A O 1
ATOM 1350 N N . GLN A 1 179 ? -7.981 4.834 -0.430 1.00 98.31 179 GLN A N 1
ATOM 1351 C CA . GLN A 1 179 ? -9.152 4.062 -0.012 1.00 98.31 179 GLN A CA 1
ATOM 1352 C C . GLN A 1 179 ? -8.851 3.153 1.191 1.00 98.31 179 GLN A C 1
ATOM 1354 O O . GLN A 1 179 ? -9.726 2.955 2.031 1.00 98.31 179 GLN A O 1
ATOM 1359 N N . THR A 1 180 ? -7.618 2.653 1.316 1.00 98.62 180 THR A N 1
ATOM 1360 C CA . THR A 1 180 ? -7.193 1.811 2.447 1.00 98.62 180 THR A CA 1
ATOM 1361 C C . THR A 1 180 ? -6.883 2.600 3.723 1.00 98.62 180 THR A C 1
ATOM 1363 O O . THR A 1 180 ? -6.736 2.002 4.783 1.00 98.62 180 THR A O 1
ATOM 1366 N N . LEU A 1 181 ? -6.783 3.929 3.644 1.00 98.44 181 LEU A N 1
ATOM 1367 C CA . LEU A 1 181 ? -6.565 4.813 4.795 1.00 98.44 181 LEU A CA 1
ATOM 1368 C C . LEU A 1 181 ? -7.866 5.431 5.316 1.00 98.44 181 LEU A C 1
ATOM 1370 O O . LEU A 1 181 ? -7.873 6.084 6.359 1.00 98.44 181 LEU A O 1
ATOM 1374 N N . ARG A 1 182 ? -8.981 5.238 4.605 1.00 97.06 182 ARG A N 1
ATOM 1375 C CA . ARG A 1 182 ? -10.251 5.841 4.993 1.00 97.06 182 ARG A CA 1
ATOM 1376 C C . ARG A 1 182 ? -10.806 5.236 6.289 1.00 97.06 182 ARG A C 1
ATOM 1378 O O . ARG A 1 182 ? -10.733 4.018 6.479 1.00 97.06 182 ARG A O 1
ATOM 1385 N N . PRO A 1 183 ? -11.476 6.048 7.131 1.00 97.50 183 PRO A N 1
ATOM 1386 C CA . PRO A 1 183 ? -12.063 5.571 8.378 1.00 97.50 183 PRO A CA 1
ATOM 1387 C C . PRO A 1 183 ? -13.032 4.394 8.242 1.00 97.50 183 PRO A C 1
ATOM 1389 O O . PRO A 1 183 ? -13.021 3.505 9.082 1.00 97.50 183 PRO A O 1
ATOM 1392 N N . ASP A 1 184 ? -13.849 4.359 7.190 1.00 95.94 184 ASP A N 1
ATOM 1393 C CA . ASP A 1 184 ? -14.818 3.282 6.955 1.00 95.94 184 ASP A CA 1
ATOM 1394 C C . ASP A 1 184 ? -14.169 1.969 6.501 1.00 95.94 184 ASP A C 1
ATOM 1396 O O . ASP A 1 184 ? -14.705 0.896 6.760 1.00 95.94 184 ASP A O 1
ATOM 1400 N N . PHE A 1 185 ? -13.003 2.031 5.855 1.00 97.69 185 PHE A N 1
ATOM 1401 C CA . PHE A 1 185 ? -12.229 0.836 5.521 1.00 97.69 185 PHE A CA 1
ATOM 1402 C C . PHE A 1 185 ? -11.522 0.249 6.752 1.00 97.69 185 PHE A C 1
ATOM 1404 O O . PHE A 1 185 ? -11.391 -0.975 6.877 1.00 97.69 185 PHE A O 1
ATOM 1411 N N . LEU A 1 186 ? -11.038 1.118 7.642 1.00 98.19 186 LEU A N 1
ATOM 1412 C CA . LEU A 1 186 ? -10.268 0.735 8.825 1.00 98.19 186 LEU A CA 1
ATOM 1413 C C . LEU A 1 186 ? -11.134 0.354 10.023 1.00 98.19 186 LEU A C 1
ATOM 1415 O O . LEU A 1 186 ? -10.671 -0.383 10.895 1.00 98.19 186 LEU A O 1
ATOM 1419 N N . GLU A 1 187 ? -12.379 0.817 10.077 1.00 97.50 187 GLU A N 1
ATOM 1420 C CA . GLU A 1 187 ? -13.299 0.446 11.143 1.00 97.50 187 GLU A CA 1
ATOM 1421 C C . GLU A 1 187 ? -13.515 -1.074 11.190 1.00 97.50 187 GLU A C 1
ATOM 1423 O O . GLU A 1 187 ? -13.847 -1.726 10.198 1.00 97.50 187 GLU A O 1
ATOM 1428 N N . MET A 1 188 ? -13.336 -1.645 12.380 1.00 95.38 188 MET A N 1
ATOM 1429 C CA . MET A 1 188 ? -13.571 -3.061 12.621 1.00 95.38 188 MET A CA 1
ATOM 1430 C C . MET A 1 188 ? -15.034 -3.314 13.022 1.00 95.38 188 MET A C 1
ATOM 1432 O O . MET A 1 188 ? -15.588 -2.537 13.805 1.00 95.38 188 MET A O 1
ATOM 1436 N N . PRO A 1 189 ? -15.670 -4.411 12.560 1.00 95.75 189 PRO A N 1
ATOM 1437 C CA . PRO A 1 189 ? -17.041 -4.729 12.947 1.00 95.75 189 PRO A CA 1
ATOM 1438 C C . PRO A 1 189 ? -17.205 -4.873 14.468 1.00 95.75 189 PRO A C 1
ATOM 1440 O O . PRO A 1 189 ? -16.505 -5.657 15.107 1.00 95.75 189 PRO A O 1
ATOM 1443 N N . ALA A 1 190 ? -18.192 -4.185 15.051 1.00 94.56 190 ALA A N 1
ATOM 1444 C CA . ALA A 1 190 ? -18.435 -4.210 16.500 1.00 94.56 190 ALA A CA 1
ATOM 1445 C C . ALA A 1 190 ? -18.679 -5.627 17.056 1.00 94.56 190 ALA A C 1
ATOM 1447 O O . ALA A 1 190 ? -18.196 -5.966 18.134 1.00 94.56 190 ALA A O 1
ATOM 1448 N N . GLY A 1 191 ? -19.382 -6.478 16.298 1.00 95.19 191 GLY A N 1
ATOM 1449 C CA . GLY A 1 191 ? -19.625 -7.872 16.679 1.00 95.19 191 GLY A CA 1
ATOM 1450 C C . GLY A 1 191 ? -18.363 -8.741 16.692 1.00 95.19 191 GLY A C 1
ATOM 1451 O O . GLY A 1 191 ? -18.309 -9.718 17.433 1.00 95.19 191 GLY A O 1
ATOM 1452 N N . LEU A 1 192 ? -17.341 -8.382 15.910 1.00 96.19 192 LEU A N 1
ATOM 1453 C CA . LEU A 1 192 ? -16.041 -9.047 15.945 1.00 96.19 192 LEU A CA 1
ATOM 1454 C C . LEU A 1 192 ? -15.228 -8.584 17.159 1.00 96.19 192 LEU A C 1
ATOM 1456 O O . LEU A 1 192 ? -14.700 -9.421 17.879 1.00 96.19 192 LEU A O 1
ATOM 1460 N N . ILE A 1 193 ? -15.198 -7.275 17.439 1.00 95.88 193 ILE A N 1
ATOM 1461 C CA . ILE A 1 193 ? -14.514 -6.723 18.625 1.00 95.88 193 ILE A CA 1
ATOM 1462 C C . ILE A 1 193 ? -15.042 -7.381 19.910 1.00 95.88 193 ILE A C 1
ATOM 1464 O O . ILE A 1 193 ? -14.263 -7.765 20.777 1.00 95.88 193 ILE A O 1
ATOM 1468 N N . ALA A 1 194 ? -16.360 -7.578 20.013 1.00 96.06 194 ALA A N 1
ATOM 1469 C CA . ALA A 1 194 ? -16.992 -8.214 21.171 1.00 96.06 194 ALA A CA 1
ATOM 1470 C C . ALA A 1 194 ? -16.569 -9.682 21.403 1.00 96.06 194 ALA A C 1
ATOM 1472 O O . ALA A 1 194 ? -16.759 -10.197 22.503 1.00 96.06 194 ALA A O 1
ATOM 1473 N N . GLN A 1 195 ? -16.005 -10.355 20.394 1.00 96.44 195 GLN A N 1
ATOM 1474 C CA . GLN A 1 195 ? -15.523 -11.739 20.481 1.00 96.44 195 GLN A CA 1
ATOM 1475 C C . GLN A 1 195 ? -14.047 -11.850 20.896 1.00 96.44 195 GLN A C 1
ATOM 1477 O O . GLN A 1 195 ? -13.565 -12.969 21.049 1.00 96.44 195 GLN A O 1
ATOM 1482 N N . LEU A 1 196 ? -13.324 -10.735 21.065 1.00 96.12 196 LEU A N 1
ATOM 1483 C CA . LEU A 1 196 ? -11.878 -10.714 21.323 1.00 96.12 196 LEU A CA 1
ATOM 1484 C C . LEU A 1 196 ? -11.579 -10.417 22.805 1.00 96.12 196 LEU A C 1
ATOM 1486 O O . LEU A 1 196 ? -11.379 -9.254 23.174 1.00 96.12 196 LEU A O 1
ATOM 1490 N N . PRO A 1 197 ? -11.556 -11.435 23.688 1.00 96.00 197 PRO A N 1
ATOM 1491 C CA . PRO A 1 197 ? -11.146 -11.237 25.071 1.00 96.00 197 PRO A CA 1
ATOM 1492 C C . PRO A 1 197 ? -9.627 -11.013 25.173 1.00 96.00 197 PRO A C 1
ATOM 1494 O O . PRO A 1 197 ? -8.887 -11.339 24.243 1.00 96.00 197 PRO A O 1
ATOM 1497 N N . PRO A 1 198 ? -9.135 -10.526 26.327 1.00 95.25 198 PRO A N 1
ATOM 1498 C CA . PRO A 1 198 ? -7.711 -10.537 26.635 1.00 95.25 198 PRO A CA 1
ATOM 1499 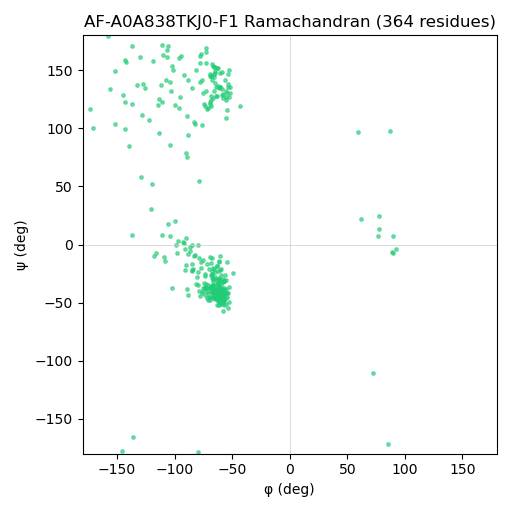C C . PRO A 1 198 ? -7.079 -11.926 26.487 1.00 95.25 198 PRO A C 1
ATOM 1501 O O . PRO A 1 198 ? -7.713 -12.955 26.739 1.00 95.25 198 PRO A O 1
ATOM 1504 N N . HIS A 1 199 ? -5.794 -11.932 26.149 1.00 93.25 199 HIS A N 1
ATOM 1505 C CA . HIS A 1 199 ? -4.992 -13.144 26.019 1.00 93.25 199 HIS A CA 1
ATOM 1506 C C . HIS A 1 199 ? -4.787 -13.852 27.373 1.00 93.25 199 HIS A C 1
ATOM 1508 O O . HIS A 1 199 ? -4.330 -13.213 28.327 1.00 93.25 199 HIS A O 1
ATOM 1514 N N . PRO A 1 200 ? -5.120 -15.154 27.499 1.00 94.62 200 PRO A N 1
ATOM 1515 C CA . PRO A 1 200 ? -4.911 -15.912 28.731 1.00 94.62 200 PRO A CA 1
ATOM 1516 C C . PRO A 1 200 ? -3.438 -16.331 28.917 1.00 94.62 200 PRO A C 1
ATOM 1518 O O . PRO A 1 200 ? -2.666 -16.354 27.953 1.00 94.62 200 PRO A O 1
ATOM 1521 N N . PRO A 1 201 ? -3.027 -16.738 30.138 1.00 94.62 201 PRO A N 1
ATOM 1522 C CA . PRO A 1 201 ? -1.705 -17.320 30.365 1.00 94.62 201 PRO A CA 1
ATOM 1523 C C . PRO A 1 201 ? -1.414 -18.483 29.404 1.00 94.62 201 PRO A C 1
ATOM 1525 O O . PRO A 1 201 ? -2.264 -19.345 29.187 1.00 94.62 201 PRO A O 1
ATOM 1528 N N . GLY A 1 202 ? -0.206 -18.507 28.838 1.00 93.94 202 GLY A N 1
ATOM 1529 C CA . GLY A 1 202 ? 0.207 -19.497 27.833 1.00 93.94 202 GLY A CA 1
ATOM 1530 C C . GLY A 1 202 ? -0.081 -19.104 26.380 1.00 93.94 202 GLY A C 1
ATOM 1531 O O . GLY A 1 202 ? 0.413 -19.774 25.482 1.00 93.94 202 GLY A O 1
ATOM 1532 N N . TYR A 1 203 ? -0.805 -18.005 26.149 1.00 93.88 203 TYR A N 1
ATOM 1533 C CA . TYR A 1 203 ? -1.102 -17.468 24.818 1.00 93.88 203 TYR A CA 1
ATOM 1534 C C . TYR A 1 203 ? -0.766 -15.972 24.757 1.00 93.88 203 TYR A C 1
ATOM 1536 O O . TYR A 1 203 ? -1.665 -15.170 24.563 1.00 93.88 203 TYR A O 1
ATOM 1544 N N . PRO A 1 204 ? 0.482 -15.545 25.018 1.00 92.19 204 PRO A N 1
ATOM 1545 C CA . PRO A 1 204 ? 0.812 -14.124 24.989 1.00 92.19 204 PRO A CA 1
ATOM 1546 C C . PRO A 1 204 ? 0.697 -13.556 23.567 1.00 92.19 204 PRO A C 1
ATOM 1548 O O . PRO A 1 204 ? 0.932 -14.269 22.592 1.00 92.19 204 PRO A O 1
ATOM 1551 N N . ARG A 1 205 ? 0.425 -12.250 23.468 1.00 91.69 205 ARG A N 1
ATOM 1552 C CA . ARG A 1 205 ? 0.654 -11.499 22.227 1.00 91.69 205 ARG A CA 1
ATOM 1553 C C . ARG A 1 205 ? 2.124 -11.583 21.822 1.00 91.69 205 ARG A C 1
ATOM 1555 O O . ARG A 1 205 ? 3.011 -11.624 22.678 1.00 91.69 205 ARG A O 1
ATOM 1562 N N . ASP A 1 206 ? 2.365 -11.555 20.522 1.00 91.88 206 ASP A N 1
ATOM 1563 C CA . ASP A 1 206 ? 3.694 -11.602 19.922 1.00 91.88 206 ASP A CA 1
ATOM 1564 C C . ASP A 1 206 ? 3.824 -10.587 18.775 1.00 91.88 206 ASP A C 1
ATOM 1566 O O . ASP A 1 206 ? 3.001 -9.686 18.618 1.00 91.88 206 ASP A O 1
ATOM 1570 N N . ARG A 1 207 ? 4.878 -10.725 17.962 1.00 90.25 207 ARG A N 1
ATOM 1571 C CA . ARG A 1 207 ? 5.138 -9.846 16.811 1.00 90.25 207 ARG A CA 1
ATOM 1572 C C . ARG A 1 207 ? 4.042 -9.870 15.736 1.00 90.25 207 ARG A C 1
ATOM 1574 O O . ARG A 1 207 ? 4.085 -9.047 14.830 1.00 90.25 207 ARG A O 1
ATOM 1581 N N . GLU A 1 208 ? 3.142 -10.851 15.771 1.00 89.88 208 GLU A N 1
ATOM 1582 C CA . GLU A 1 208 ? 2.022 -10.995 14.838 1.00 89.88 208 GLU A CA 1
ATOM 1583 C C . GLU A 1 208 ? 0.718 -10.428 15.420 1.00 89.88 208 GLU A C 1
ATOM 1585 O O . GLU A 1 208 ? -0.323 -10.499 14.772 1.00 89.88 208 GLU A O 1
ATOM 1590 N N . SER A 1 209 ? 0.768 -9.841 16.619 1.00 92.56 209 SER A N 1
ATOM 1591 C CA . SER A 1 209 ? -0.339 -9.125 17.259 1.00 92.56 209 SER A CA 1
ATOM 1592 C C . SER A 1 209 ? -0.246 -7.614 17.016 1.00 92.56 209 SER A C 1
ATOM 1594 O O . SER A 1 209 ? 0.821 -7.088 16.702 1.00 92.56 209 SER A O 1
ATOM 1596 N N . PHE A 1 210 ? -1.357 -6.894 17.190 1.00 93.69 210 PHE A N 1
ATOM 1597 C CA . PHE A 1 210 ? -1.320 -5.431 17.187 1.00 93.69 210 PHE A CA 1
ATOM 1598 C C . PHE A 1 210 ? -0.794 -4.903 18.525 1.00 93.69 210 PHE A C 1
ATOM 1600 O O . PHE A 1 210 ? -1.181 -5.389 19.593 1.00 93.69 210 PHE A O 1
ATOM 1607 N N . ASP A 1 211 ? 0.031 -3.858 18.467 1.00 90.19 211 ASP A N 1
ATOM 1608 C CA . ASP A 1 211 ? 0.323 -3.047 19.647 1.00 90.19 211 ASP A CA 1
ATOM 1609 C C . ASP A 1 211 ? -0.978 -2.415 20.171 1.00 90.19 211 ASP A C 1
ATOM 1611 O O . ASP A 1 211 ? -1.891 -2.123 19.401 1.00 90.19 211 ASP A O 1
ATOM 1615 N N . SER A 1 212 ? -1.094 -2.227 21.488 1.00 91.62 212 SER A N 1
ATOM 1616 C CA . SER A 1 212 ? -2.329 -1.769 22.140 1.00 91.62 212 SER A CA 1
ATOM 1617 C C . SER A 1 212 ? -2.052 -0.638 23.124 1.00 91.62 212 SER A C 1
ATOM 1619 O O . SER A 1 212 ? -1.127 -0.724 23.934 1.00 91.62 212 SER A O 1
ATOM 1621 N N . HIS A 1 213 ? -2.905 0.390 23.117 1.00 93.75 213 HIS A N 1
ATOM 1622 C CA . HIS A 1 213 ? -2.873 1.473 24.104 1.00 93.75 213 HIS A CA 1
ATOM 1623 C C . HIS A 1 213 ? -3.751 1.175 25.325 1.00 93.75 213 HIS A C 1
ATOM 1625 O O . HIS A 1 213 ? -3.592 1.787 26.381 1.00 93.75 213 HIS A O 1
ATOM 1631 N N . THR A 1 214 ? -4.680 0.226 25.205 1.00 92.38 214 THR A N 1
ATOM 1632 C CA . THR A 1 214 ? -5.638 -0.149 26.257 1.00 92.38 214 THR A CA 1
ATOM 1633 C C . THR A 1 214 ? -5.127 -1.257 27.183 1.00 92.38 214 THR A C 1
ATOM 1635 O O . THR A 1 214 ? -5.863 -1.746 28.044 1.00 92.38 214 THR A O 1
ATOM 1638 N N . GLY A 1 215 ? -3.871 -1.675 27.019 1.00 89.75 215 GLY A N 1
ATOM 1639 C CA . GLY A 1 215 ? -3.246 -2.724 27.817 1.00 89.75 215 GLY A CA 1
ATOM 1640 C C . GLY A 1 215 ? -3.781 -4.113 27.467 1.00 89.75 215 GLY A C 1
ATOM 1641 O O . GLY A 1 215 ? -3.488 -4.660 26.406 1.00 89.75 215 GLY A O 1
ATOM 1642 N N . LEU A 1 216 ? -4.531 -4.726 28.387 1.00 90.69 216 LEU A N 1
ATOM 1643 C CA . LEU A 1 216 ? -4.923 -6.138 28.274 1.00 90.69 216 LEU A CA 1
ATOM 1644 C C . LEU A 1 216 ? -6.001 -6.390 27.213 1.00 90.69 216 LEU A C 1
ATOM 1646 O O . LEU A 1 216 ? -5.976 -7.420 26.541 1.00 90.69 216 LEU A O 1
ATOM 1650 N N . VAL A 1 217 ? -6.959 -5.475 27.072 1.00 93.44 217 VAL A N 1
ATOM 1651 C CA . VAL A 1 217 ? -8.086 -5.637 26.141 1.00 93.44 217 VAL A CA 1
ATOM 1652 C C . VAL A 1 217 ? -7.664 -5.340 24.704 1.00 93.44 217 VAL A C 1
ATOM 1654 O O . VAL A 1 217 ? -6.673 -4.649 24.473 1.00 93.44 217 VAL A O 1
ATOM 1657 N N . PHE A 1 218 ? -8.396 -5.896 23.738 1.00 95.81 218 PHE A N 1
ATOM 1658 C CA . PHE A 1 218 ? -8.163 -5.620 22.324 1.00 95.81 218 PHE A CA 1
ATOM 1659 C C . PHE A 1 218 ? -8.428 -4.143 21.994 1.00 95.81 218 PHE A C 1
ATOM 1661 O O . PHE A 1 218 ? -9.439 -3.581 22.421 1.00 95.81 218 PHE A O 1
ATOM 1668 N N . ASP A 1 219 ? -7.527 -3.537 21.219 1.00 96.56 219 ASP A N 1
ATOM 1669 C CA . ASP A 1 219 ? -7.575 -2.125 20.840 1.00 96.56 219 ASP A CA 1
ATOM 1670 C C . ASP A 1 219 ? -7.824 -1.975 19.327 1.00 96.56 219 ASP A C 1
ATOM 1672 O O . ASP A 1 219 ? -6.883 -2.029 18.529 1.00 96.56 219 ASP A O 1
ATOM 1676 N N . PRO A 1 220 ? -9.084 -1.783 18.891 1.00 96.69 220 PRO A N 1
ATOM 1677 C CA . PRO A 1 220 ? -9.392 -1.612 17.473 1.00 96.69 220 PRO A CA 1
ATOM 1678 C C . PRO A 1 220 ? -8.839 -0.299 16.897 1.00 96.69 220 PRO A C 1
ATOM 1680 O O . PRO A 1 220 ? -8.640 -0.207 15.686 1.00 96.69 220 PRO A O 1
ATOM 1683 N N . GLN A 1 221 ? -8.592 0.712 17.738 1.00 97.25 221 GLN A N 1
ATOM 1684 C CA . GLN A 1 221 ? -8.019 1.985 17.309 1.00 97.25 221 GLN A CA 1
ATOM 1685 C C . GLN A 1 221 ? -6.530 1.811 16.993 1.00 97.25 221 GLN A C 1
ATOM 1687 O O . GLN A 1 221 ? -6.078 2.266 15.943 1.00 97.25 221 GLN A O 1
ATOM 1692 N N . ALA A 1 222 ? -5.790 1.089 17.837 1.00 96.50 222 ALA A N 1
ATOM 1693 C CA . ALA A 1 222 ? -4.381 0.793 17.584 1.00 96.50 222 ALA A CA 1
ATOM 1694 C C . ALA A 1 222 ? -4.173 -0.085 16.334 1.00 96.50 222 ALA A C 1
ATOM 1696 O O . ALA A 1 222 ? -3.236 0.137 15.568 1.00 96.50 222 ALA A O 1
ATOM 1697 N N . ALA A 1 223 ? -5.089 -1.023 16.057 1.00 97.00 223 ALA A N 1
ATOM 1698 C CA . ALA A 1 223 ? -5.067 -1.795 14.812 1.00 97.00 223 ALA A CA 1
ATOM 1699 C C . ALA A 1 223 ? -5.197 -0.899 13.561 1.00 97.00 223 ALA A C 1
ATOM 1701 O O . ALA A 1 223 ? -4.465 -1.081 12.585 1.00 97.00 223 ALA A O 1
ATOM 1702 N N . ALA A 1 224 ? -6.087 0.102 13.599 1.00 98.31 224 ALA A N 1
ATOM 1703 C CA . ALA A 1 224 ? -6.215 1.088 12.526 1.00 98.31 224 ALA A CA 1
ATOM 1704 C C . ALA A 1 224 ? -4.958 1.965 12.406 1.00 98.31 224 ALA A C 1
ATOM 1706 O O . ALA A 1 224 ? -4.449 2.160 11.304 1.00 98.31 224 ALA A O 1
ATOM 1707 N N . GLU A 1 225 ? -4.425 2.447 13.530 1.00 98.12 225 GLU A N 1
ATOM 1708 C CA . GLU A 1 225 ? -3.195 3.248 13.597 1.00 98.12 225 GLU A CA 1
ATOM 1709 C C . GLU A 1 225 ? -1.969 2.518 13.043 1.00 98.12 225 GLU A C 1
ATOM 1711 O O . GLU A 1 225 ? -1.132 3.148 12.399 1.00 98.12 225 GLU A O 1
ATOM 1716 N N . SER A 1 226 ? -1.882 1.200 13.234 1.00 97.69 226 SER A N 1
ATOM 1717 C CA . SER A 1 226 ? -0.817 0.369 12.667 1.00 97.69 226 SER A CA 1
ATOM 1718 C C . SER A 1 226 ? -0.806 0.431 11.136 1.00 97.69 226 SER A C 1
ATOM 1720 O O . SER A 1 226 ? 0.242 0.667 10.529 1.00 97.69 226 SER A O 1
ATOM 1722 N N . TRP A 1 227 ? -1.974 0.292 10.493 1.00 98.31 227 TRP A N 1
ATOM 1723 C CA . TRP A 1 227 ? -2.055 0.423 9.037 1.00 98.31 227 TRP A CA 1
ATOM 1724 C C . TRP A 1 227 ? -1.890 1.867 8.565 1.00 98.31 227 TRP A C 1
ATOM 1726 O O . TRP A 1 227 ? -1.259 2.085 7.535 1.00 98.31 227 TRP A O 1
ATOM 1736 N N . ILE A 1 228 ? -2.429 2.849 9.294 1.00 98.75 228 ILE A N 1
ATOM 1737 C CA . ILE A 1 228 ? -2.249 4.263 8.945 1.00 98.75 228 ILE A CA 1
ATOM 1738 C C . ILE A 1 228 ? -0.759 4.597 8.878 1.00 98.75 228 ILE A C 1
ATOM 1740 O O . ILE A 1 228 ? -0.322 5.152 7.871 1.00 98.75 228 ILE A O 1
ATOM 1744 N N . ASN A 1 229 ? 0.021 4.201 9.887 1.00 98.38 229 ASN A N 1
ATOM 1745 C CA . ASN A 1 229 ? 1.454 4.460 9.909 1.00 98.38 229 ASN A CA 1
ATOM 1746 C C . ASN A 1 229 ? 2.149 3.779 8.724 1.00 98.38 229 ASN A C 1
ATOM 1748 O O . ASN A 1 229 ? 2.807 4.446 7.936 1.00 98.38 229 ASN A O 1
ATOM 1752 N N . ALA A 1 230 ? 1.914 2.476 8.528 1.00 98.25 230 ALA A N 1
ATOM 1753 C CA . ALA A 1 230 ? 2.511 1.734 7.417 1.00 98.25 230 ALA A CA 1
ATOM 1754 C C . ALA A 1 230 ? 2.125 2.305 6.036 1.00 98.25 230 ALA A C 1
ATOM 1756 O O . ALA A 1 230 ? 2.954 2.390 5.135 1.00 98.25 230 ALA A O 1
ATOM 1757 N N . GLY A 1 231 ? 0.870 2.713 5.846 1.00 98.50 231 GLY A N 1
ATOM 1758 C CA . GLY A 1 231 ? 0.404 3.308 4.595 1.00 98.50 231 GLY A CA 1
ATOM 1759 C C . GLY A 1 231 ? 1.001 4.694 4.340 1.00 98.50 231 GLY A C 1
ATOM 1760 O O . GLY A 1 231 ? 1.336 5.014 3.197 1.00 98.50 231 GLY A O 1
ATOM 1761 N N . LEU A 1 232 ? 1.174 5.504 5.388 1.00 98.81 232 LEU A N 1
ATOM 1762 C CA . LEU A 1 232 ? 1.846 6.799 5.300 1.00 98.81 232 LEU A CA 1
ATOM 1763 C C . LEU A 1 232 ? 3.346 6.643 5.022 1.00 98.81 232 LEU A C 1
ATOM 1765 O O . LEU A 1 232 ? 3.840 7.348 4.145 1.00 98.81 232 LEU A O 1
ATOM 1769 N N . ASP A 1 233 ? 4.033 5.685 5.649 1.00 98.50 233 ASP A N 1
ATOM 1770 C CA . ASP A 1 233 ? 5.432 5.343 5.345 1.00 98.50 233 ASP A CA 1
ATOM 1771 C C . ASP A 1 233 ? 5.627 5.037 3.845 1.00 98.50 233 ASP A C 1
ATOM 1773 O O . ASP A 1 233 ? 6.582 5.495 3.212 1.00 98.50 233 ASP A O 1
ATOM 1777 N N . LEU A 1 234 ? 4.688 4.301 3.238 1.00 98.06 234 LEU A N 1
ATOM 1778 C CA . LEU A 1 234 ? 4.724 3.954 1.812 1.00 98.06 234 LEU A CA 1
ATOM 1779 C C . LEU A 1 234 ? 4.449 5.152 0.882 1.00 98.06 234 LEU A C 1
ATOM 1781 O O . LEU A 1 234 ? 5.097 5.304 -0.165 1.00 98.06 234 LEU A O 1
ATOM 1785 N N . LEU A 1 235 ? 3.470 5.993 1.234 1.00 98.56 235 LEU A N 1
ATOM 1786 C CA . LEU A 1 235 ? 3.072 7.167 0.446 1.00 98.56 235 LEU A CA 1
ATOM 1787 C C . LEU A 1 235 ? 4.094 8.305 0.529 1.00 98.56 235 LEU A C 1
ATOM 1789 O O . LEU A 1 235 ? 4.323 8.995 -0.465 1.00 98.56 235 LEU A O 1
ATOM 1793 N N . LEU A 1 236 ? 4.698 8.495 1.701 1.00 98.50 236 LEU A N 1
ATOM 1794 C CA . LEU A 1 236 ? 5.575 9.620 2.033 1.00 98.50 236 LEU A CA 1
ATOM 1795 C C . LEU A 1 236 ? 7.060 9.266 1.946 1.00 98.50 236 LEU A C 1
ATOM 1797 O O . LEU A 1 236 ? 7.912 9.965 2.485 1.00 98.50 236 LEU A O 1
ATOM 1801 N N . GLN A 1 237 ? 7.371 8.199 1.221 1.00 98.19 237 GLN A N 1
ATOM 1802 C CA . GLN A 1 237 ? 8.731 7.753 0.978 1.00 98.19 237 GLN A CA 1
ATOM 1803 C C . GLN A 1 237 ? 9.564 8.878 0.297 1.00 98.19 237 GLN A C 1
ATOM 1805 O O . GLN A 1 237 ? 9.129 9.411 -0.732 1.00 98.19 237 GLN A O 1
ATOM 1810 N N . PRO A 1 238 ? 10.741 9.279 0.829 1.00 97.69 238 PRO A N 1
ATOM 1811 C CA . PRO A 1 238 ? 11.452 10.481 0.369 1.00 97.69 238 PRO A CA 1
ATOM 1812 C C . PRO A 1 238 ? 11.823 10.487 -1.122 1.00 97.69 238 PRO A C 1
ATOM 1814 O O . PRO A 1 238 ? 11.615 11.486 -1.813 1.00 97.69 238 PRO A O 1
ATOM 1817 N N . GLU A 1 239 ? 12.328 9.376 -1.650 1.00 97.19 239 GLU A N 1
ATOM 1818 C CA . GLU A 1 239 ? 12.718 9.210 -3.049 1.00 97.19 239 GLU A CA 1
ATOM 1819 C C . GLU A 1 239 ? 11.500 9.256 -3.977 1.00 97.19 239 GLU A C 1
ATOM 1821 O O . GLU A 1 239 ? 11.583 9.812 -5.075 1.00 97.19 239 GLU A O 1
ATOM 1826 N N . ARG A 1 240 ? 10.347 8.736 -3.540 1.00 97.44 240 ARG A N 1
ATOM 1827 C CA . ARG A 1 240 ? 9.068 8.880 -4.250 1.00 97.44 240 ARG A CA 1
ATOM 1828 C C . ARG A 1 240 ? 8.671 10.344 -4.371 1.00 97.44 240 ARG A C 1
ATOM 1830 O O . ARG A 1 240 ? 8.367 10.805 -5.473 1.00 97.44 240 ARG A O 1
ATOM 1837 N N . LEU A 1 241 ? 8.697 11.078 -3.261 1.00 98.56 241 LEU A N 1
ATOM 1838 C CA . LEU A 1 241 ? 8.360 12.500 -3.253 1.00 98.56 241 LEU A CA 1
ATOM 1839 C C . LEU A 1 241 ? 9.346 13.304 -4.114 1.00 98.56 241 LEU A C 1
ATOM 1841 O O . LEU A 1 241 ? 8.918 14.141 -4.905 1.00 98.56 241 LEU A O 1
ATOM 1845 N N . ALA A 1 242 ? 10.642 12.988 -4.058 1.00 98.12 242 ALA A N 1
ATOM 1846 C CA . ALA A 1 242 ? 11.658 13.615 -4.902 1.00 98.12 242 ALA A CA 1
ATOM 1847 C C . ALA A 1 242 ? 11.418 13.362 -6.402 1.00 98.12 242 ALA A C 1
ATOM 1849 O O . ALA A 1 242 ? 11.575 14.266 -7.230 1.00 98.12 242 ALA A O 1
ATOM 1850 N N . ARG A 1 243 ? 10.969 12.154 -6.772 1.00 97.62 243 ARG A N 1
ATOM 1851 C CA . ARG A 1 243 ? 10.548 11.862 -8.150 1.00 97.62 243 ARG A CA 1
ATOM 1852 C C . ARG A 1 243 ? 9.327 12.677 -8.557 1.00 97.62 243 ARG A C 1
ATOM 1854 O O . ARG A 1 243 ? 9.340 13.216 -9.658 1.00 97.62 243 ARG A O 1
ATOM 1861 N N . LEU A 1 244 ? 8.317 12.828 -7.696 1.00 98.06 244 LEU A N 1
ATOM 1862 C CA . LEU A 1 244 ? 7.162 13.690 -7.989 1.00 98.06 244 LEU A CA 1
ATOM 1863 C C . LEU A 1 244 ? 7.586 15.146 -8.227 1.00 98.06 244 LEU A C 1
ATOM 1865 O O . LEU A 1 244 ? 7.106 15.764 -9.175 1.00 98.06 244 LEU A O 1
ATOM 1869 N N . VAL A 1 245 ? 8.530 15.673 -7.437 1.00 97.75 245 VAL A N 1
ATOM 1870 C CA . VAL A 1 245 ? 9.117 17.006 -7.666 1.00 97.75 245 VAL A CA 1
ATOM 1871 C C . VAL A 1 245 ? 9.735 17.095 -9.065 1.00 97.75 245 VAL A C 1
ATOM 1873 O O . VAL A 1 245 ? 9.397 17.997 -9.831 1.00 97.75 245 VAL A O 1
ATOM 1876 N N . SER A 1 246 ? 10.601 16.144 -9.431 1.00 96.12 246 SER A N 1
ATOM 1877 C CA . SER A 1 246 ? 11.260 16.141 -10.744 1.00 96.12 246 SER A CA 1
ATOM 1878 C C . SER A 1 246 ? 10.266 15.984 -11.900 1.00 96.12 246 SER A C 1
ATOM 1880 O O . SER A 1 246 ? 10.364 16.693 -12.899 1.00 96.12 246 SER A O 1
ATOM 1882 N N . GLN A 1 247 ? 9.303 15.068 -11.780 1.00 96.44 247 GLN A N 1
ATOM 1883 C CA . GLN A 1 247 ? 8.311 14.797 -12.822 1.00 96.44 247 GLN A CA 1
ATOM 1884 C C . GLN A 1 247 ? 7.366 15.984 -13.027 1.00 96.44 247 GLN A C 1
ATOM 1886 O O . GLN A 1 247 ? 7.006 16.294 -14.164 1.00 96.44 247 GLN A O 1
ATOM 1891 N N . ASN A 1 248 ? 6.979 16.670 -11.949 1.00 95.62 248 ASN A N 1
ATOM 1892 C CA . ASN A 1 248 ? 6.154 17.871 -12.028 1.00 95.62 248 ASN A CA 1
ATOM 1893 C C . ASN A 1 248 ? 6.919 19.057 -12.637 1.00 95.62 248 ASN A C 1
ATOM 1895 O O . ASN A 1 248 ? 6.359 19.770 -13.468 1.00 95.62 248 ASN A O 1
ATOM 1899 N N . ALA A 1 249 ? 8.213 19.209 -12.328 1.00 94.06 249 ALA A N 1
ATOM 1900 C CA . ALA A 1 249 ? 9.064 20.227 -12.946 1.00 94.06 249 ALA A CA 1
ATOM 1901 C C . ALA A 1 249 ? 9.215 20.034 -14.468 1.00 94.06 249 ALA A C 1
ATOM 1903 O O . ALA A 1 249 ? 9.239 21.009 -15.216 1.00 94.06 249 ALA A O 1
ATOM 1904 N N . SER A 1 250 ? 9.297 18.785 -14.941 1.00 91.75 250 SER A N 1
ATOM 1905 C CA . SER A 1 250 ? 9.386 18.477 -16.377 1.00 91.75 250 SER A CA 1
ATOM 1906 C C . SER A 1 250 ? 8.035 18.516 -17.101 1.00 91.75 250 SER A C 1
ATOM 1908 O O . SER A 1 250 ? 7.991 18.781 -18.301 1.00 91.75 250 SER A O 1
ATOM 1910 N N . ALA A 1 251 ? 6.933 18.255 -16.396 1.00 92.44 251 ALA A N 1
ATOM 1911 C CA . ALA A 1 251 ? 5.589 18.215 -16.959 1.00 92.44 251 ALA A CA 1
ATOM 1912 C C . ALA A 1 251 ? 4.568 18.796 -15.956 1.00 92.44 251 ALA A C 1
ATOM 1914 O O . ALA A 1 251 ? 4.091 18.074 -15.078 1.00 92.44 251 ALA A O 1
ATOM 1915 N N . PRO A 1 252 ? 4.146 20.070 -16.110 1.00 82.94 252 PRO A N 1
ATOM 1916 C CA . PRO A 1 252 ? 3.316 20.781 -15.123 1.00 82.94 252 PRO A CA 1
ATOM 1917 C C . PRO A 1 252 ? 1.936 20.174 -14.801 1.00 82.94 252 PRO A C 1
ATOM 1919 O O . PRO A 1 252 ? 1.274 20.621 -13.871 1.00 82.94 252 PRO A O 1
ATOM 1922 N N . LYS A 1 253 ? 1.472 19.169 -15.558 1.00 89.44 253 LYS A N 1
ATOM 1923 C CA . LYS A 1 253 ? 0.209 18.436 -15.310 1.00 89.44 253 LYS A CA 1
ATOM 1924 C C . LYS A 1 253 ? 0.407 17.093 -14.586 1.00 89.44 253 LYS A C 1
ATOM 1926 O O . LYS A 1 253 ? -0.566 16.367 -14.341 1.00 89.44 253 LYS A O 1
ATOM 1931 N N . SER A 1 254 ? 1.651 16.735 -14.275 1.00 94.06 254 SER A N 1
ATOM 1932 C CA . SER A 1 254 ? 1.987 15.555 -13.477 1.00 94.06 254 SER A CA 1
ATOM 1933 C C . SER A 1 254 ? 1.486 15.687 -12.048 1.00 94.06 254 SER A C 1
ATOM 1935 O O . SER A 1 254 ? 1.346 16.798 -11.538 1.00 94.06 254 SER A O 1
ATOM 1937 N N . LEU A 1 255 ? 1.218 14.542 -11.419 1.00 97.25 255 LEU A N 1
ATOM 1938 C CA . LEU A 1 255 ? 0.889 14.469 -9.999 1.00 97.25 255 LEU A CA 1
ATOM 1939 C C . LEU A 1 255 ? 1.968 15.204 -9.188 1.00 97.25 255 LEU A C 1
ATOM 1941 O O . LEU A 1 255 ? 3.161 14.995 -9.410 1.00 97.25 255 LEU A O 1
ATOM 1945 N N . SER A 1 256 ? 1.551 16.095 -8.291 1.00 97.62 256 SER A N 1
ATOM 1946 C CA . SER A 1 256 ? 2.464 16.897 -7.469 1.00 97.62 256 SER A CA 1
ATOM 1947 C C . SER A 1 256 ? 2.489 16.421 -6.015 1.00 97.62 256 SER A C 1
ATOM 1949 O O . SER A 1 256 ? 1.566 15.752 -5.553 1.00 97.62 256 SER A O 1
ATOM 1951 N N . VAL A 1 257 ? 3.531 16.808 -5.272 1.00 98.38 257 VAL A N 1
ATOM 1952 C CA . VAL A 1 257 ? 3.622 16.550 -3.823 1.00 98.38 257 VAL A CA 1
ATOM 1953 C C . VAL A 1 257 ? 2.462 17.212 -3.068 1.00 98.38 257 VAL A C 1
ATOM 1955 O O . VAL A 1 257 ? 1.863 16.584 -2.202 1.00 98.38 257 VAL A O 1
ATOM 1958 N N . ASN A 1 258 ? 2.090 18.442 -3.439 1.00 97.75 258 ASN A N 1
ATOM 1959 C CA . ASN A 1 258 ? 0.951 19.135 -2.832 1.00 97.75 258 ASN A CA 1
ATOM 1960 C C . ASN A 1 258 ? -0.370 18.408 -3.089 1.00 97.75 258 ASN A C 1
ATOM 1962 O O . ASN A 1 258 ? -1.135 18.223 -2.152 1.00 97.75 258 ASN A O 1
ATOM 1966 N N . GLU A 1 259 ? -0.601 17.937 -4.318 1.00 98.25 259 GLU A N 1
ATOM 1967 C CA . GLU A 1 259 ? -1.797 17.156 -4.660 1.00 98.25 259 GLU A CA 1
ATOM 1968 C C . GLU A 1 259 ? -1.876 15.860 -3.831 1.00 98.25 259 GLU A C 1
ATOM 1970 O O . GLU A 1 259 ? -2.942 15.510 -3.330 1.00 98.25 259 GLU A O 1
ATOM 1975 N N . LEU A 1 260 ? -0.743 15.179 -3.616 1.00 98.69 260 LEU A N 1
ATOM 1976 C CA . LEU A 1 260 ? -0.666 14.008 -2.738 1.00 98.69 260 LEU A CA 1
ATOM 1977 C C . LEU A 1 260 ? -0.995 14.368 -1.279 1.00 98.69 260 LEU A C 1
ATOM 1979 O O . LEU A 1 260 ? -1.797 13.680 -0.647 1.00 98.69 260 LEU A O 1
ATOM 1983 N N . PHE A 1 261 ? -0.414 15.445 -0.744 1.00 98.62 261 PHE A N 1
ATOM 1984 C CA . PHE A 1 261 ? -0.675 15.903 0.626 1.00 98.62 261 PHE A CA 1
ATOM 1985 C C . PHE A 1 261 ? -2.133 16.332 0.829 1.00 98.62 261 PHE A C 1
ATOM 1987 O O . PHE A 1 261 ? -2.733 15.994 1.850 1.00 98.62 261 PHE A O 1
ATOM 1994 N N . ASP A 1 262 ? -2.719 17.032 -0.144 1.00 98.31 262 ASP A N 1
ATOM 1995 C CA . ASP A 1 262 ? -4.134 17.415 -0.142 1.00 98.31 262 ASP A CA 1
ATOM 1996 C C . ASP A 1 262 ? -5.035 16.183 -0.103 1.00 98.31 262 ASP A C 1
ATOM 1998 O O . ASP A 1 262 ? -5.972 16.128 0.691 1.00 98.31 262 ASP A O 1
ATOM 2002 N N . ALA A 1 263 ? -4.721 15.164 -0.903 1.00 98.50 263 ALA A N 1
ATOM 2003 C CA . ALA A 1 263 ? -5.507 13.942 -0.957 1.00 98.50 263 ALA A CA 1
ATOM 2004 C C . ALA A 1 263 ? -5.441 13.132 0.357 1.00 98.50 263 ALA A C 1
ATOM 2006 O O . ALA A 1 263 ? -6.453 12.568 0.779 1.00 98.50 263 ALA A O 1
ATOM 2007 N N . ILE A 1 264 ? -4.293 13.116 1.052 1.00 98.50 264 ILE A N 1
ATOM 2008 C CA . ILE A 1 264 ? -4.178 12.512 2.394 1.00 98.50 264 ILE A CA 1
ATOM 2009 C C . ILE A 1 264 ? -5.018 13.288 3.415 1.00 98.50 264 ILE A C 1
ATOM 2011 O O . ILE A 1 264 ? -5.763 12.678 4.186 1.00 98.50 264 ILE A O 1
ATOM 2015 N N . LEU A 1 265 ? -4.954 14.625 3.407 1.00 96.00 265 LEU A N 1
ATOM 2016 C CA . LEU A 1 265 ? -5.788 15.435 4.299 1.00 96.00 265 LEU A CA 1
ATOM 2017 C C . LEU A 1 265 ? -7.272 15.210 4.031 1.00 96.00 265 LEU A C 1
ATOM 2019 O O . LEU A 1 265 ? -8.024 14.996 4.981 1.00 96.00 265 LEU A O 1
ATOM 2023 N N . GLN A 1 266 ? -7.672 15.170 2.761 1.00 96.12 266 GLN A N 1
ATOM 2024 C CA . GLN A 1 266 ? -9.045 14.886 2.365 1.00 96.12 266 GLN A CA 1
ATOM 2025 C C . GLN A 1 266 ? -9.513 13.518 2.885 1.00 96.12 266 GLN A C 1
ATOM 2027 O O . GLN A 1 266 ? -10.627 13.395 3.388 1.00 96.12 266 GLN A O 1
ATOM 2032 N N . ALA A 1 267 ? -8.656 12.493 2.844 1.00 95.56 267 ALA A N 1
ATOM 2033 C CA . ALA A 1 267 ? -8.969 11.178 3.406 1.00 95.56 267 ALA A CA 1
ATOM 2034 C C . ALA A 1 267 ? -9.154 11.191 4.939 1.00 95.56 267 ALA A C 1
ATOM 2036 O O . ALA A 1 267 ? -9.852 10.330 5.478 1.00 95.56 267 ALA A O 1
ATOM 2037 N N . SER A 1 268 ? -8.575 12.175 5.637 1.00 92.94 268 SER A N 1
ATOM 2038 C CA . SER A 1 268 ? -8.728 12.381 7.087 1.00 92.94 268 SER A CA 1
ATOM 2039 C C . SER A 1 268 ? -9.868 13.333 7.470 1.00 92.94 268 SER A C 1
ATOM 2041 O O . SER A 1 268 ? -10.091 13.600 8.655 1.00 92.94 268 SER A O 1
ATOM 2043 N N . GLU A 1 269 ? -10.625 13.840 6.492 1.00 90.50 269 GLU A N 1
ATOM 2044 C CA . GLU A 1 269 ? -11.736 14.741 6.764 1.00 90.50 269 GLU A CA 1
ATOM 2045 C C . GLU A 1 269 ? -12.808 14.087 7.637 1.00 90.50 269 GLU A C 1
ATOM 2047 O O . GLU A 1 269 ? -13.250 12.947 7.447 1.00 90.50 269 GLU A O 1
ATOM 2052 N N . ARG A 1 270 ? -13.261 14.873 8.614 1.00 92.06 270 ARG A N 1
ATOM 2053 C CA . ARG A 1 270 ? -14.320 14.481 9.535 1.00 92.06 270 ARG A CA 1
ATOM 2054 C C . ARG A 1 270 ? -15.659 15.007 9.055 1.00 92.06 270 ARG A C 1
ATOM 2056 O O . ARG A 1 270 ? -15.867 16.219 9.036 1.00 92.06 270 ARG A O 1
ATOM 2063 N N . THR A 1 271 ? -16.588 14.109 8.741 1.00 88.00 271 THR A N 1
ATOM 2064 C CA . THR A 1 271 ? -17.928 14.464 8.252 1.00 88.00 271 THR A CA 1
ATOM 2065 C C . THR A 1 271 ? -19.013 14.146 9.282 1.00 88.00 271 THR A C 1
ATOM 2067 O O . THR A 1 271 ? -18.809 13.397 10.244 1.00 88.00 271 THR A O 1
ATOM 2070 N N . SER A 1 272 ? -20.200 14.729 9.104 1.00 85.56 272 SER A N 1
ATOM 2071 C CA . SER A 1 272 ? -21.364 14.427 9.947 1.00 85.56 272 SER A CA 1
ATOM 2072 C C . SER A 1 272 ? -21.847 12.981 9.791 1.00 85.56 272 SER A C 1
ATOM 2074 O O . SER A 1 272 ? -22.371 12.431 10.755 1.00 85.56 272 SER A O 1
ATOM 2076 N N . ALA A 1 273 ? -21.620 12.364 8.625 1.00 89.81 273 ALA A N 1
ATOM 2077 C CA . ALA A 1 273 ? -21.998 10.983 8.324 1.00 89.81 273 ALA A CA 1
ATOM 2078 C C . ALA A 1 273 ? -21.171 9.936 9.092 1.00 89.81 273 ALA A C 1
ATOM 2080 O O . ALA A 1 273 ? -21.623 8.806 9.255 1.00 89.81 273 ALA A O 1
ATOM 2081 N N . GLN A 1 274 ? -19.979 10.299 9.576 1.00 93.00 274 GLN A N 1
ATOM 2082 C CA . GLN A 1 274 ? -19.111 9.374 10.301 1.00 93.00 274 GLN A CA 1
ATOM 2083 C C . GLN A 1 274 ? -19.584 9.125 11.737 1.00 93.00 274 GLN A C 1
ATOM 2085 O O . GLN A 1 274 ? -19.984 10.049 12.463 1.00 93.00 274 GLN A O 1
ATOM 2090 N N . ASN A 1 275 ? -19.448 7.879 12.186 1.00 95.31 275 ASN A N 1
ATOM 2091 C CA . ASN A 1 275 ? -19.713 7.485 13.567 1.00 95.31 275 ASN A CA 1
ATOM 2092 C C . ASN A 1 275 ? -18.539 7.846 14.514 1.00 95.31 275 ASN A C 1
ATOM 2094 O O . ASN A 1 275 ? -17.556 8.477 14.118 1.00 95.31 275 ASN A O 1
ATOM 2098 N N . GLY A 1 276 ? -18.672 7.506 15.801 1.00 95.56 276 GLY A N 1
ATOM 2099 C CA . GLY A 1 276 ? -17.652 7.778 16.822 1.00 95.56 276 GLY A CA 1
ATOM 2100 C C . GLY A 1 276 ? -16.281 7.160 16.500 1.00 95.56 276 GLY A C 1
ATOM 2101 O O . GLY A 1 276 ? -15.317 7.922 16.404 1.00 95.56 276 GLY A O 1
ATOM 2102 N N . PRO A 1 277 ? -16.188 5.829 16.302 1.00 96.12 277 PRO A N 1
ATOM 2103 C CA . PRO A 1 277 ? -14.951 5.153 15.898 1.00 96.12 277 PRO A CA 1
ATOM 2104 C C . PRO A 1 277 ? -14.298 5.755 14.649 1.00 96.12 277 PRO A C 1
ATOM 2106 O O . PRO A 1 277 ? -13.129 6.131 14.686 1.00 96.12 277 PRO A O 1
ATOM 2109 N N . GLN A 1 278 ? -15.063 5.966 13.577 1.00 97.75 278 GLN A N 1
ATOM 2110 C CA . GLN A 1 278 ? -14.553 6.555 12.335 1.00 97.75 278 GLN A CA 1
ATOM 2111 C C . GLN A 1 278 ? -13.963 7.955 12.552 1.00 97.75 278 GLN A C 1
ATOM 2113 O O . GLN A 1 278 ? -12.920 8.290 11.994 1.00 97.75 278 GLN A O 1
ATOM 2118 N N . LYS A 1 279 ? -14.578 8.778 13.410 1.00 96.62 279 LYS A N 1
ATOM 2119 C CA . LYS A 1 279 ? -14.037 10.102 13.756 1.00 96.62 279 LYS A CA 1
ATOM 2120 C C . LYS A 1 279 ? -12.719 10.024 14.529 1.00 96.62 279 LYS A C 1
ATOM 2122 O O . LYS A 1 279 ? -11.931 10.961 14.417 1.00 96.62 279 LYS A O 1
ATOM 2127 N N . GLN A 1 280 ? -12.479 8.971 15.314 1.00 96.31 280 GLN A N 1
ATOM 2128 C CA . GLN A 1 280 ? -11.192 8.766 15.994 1.00 96.31 280 GLN A CA 1
ATOM 2129 C C . GLN A 1 280 ? -10.121 8.268 15.025 1.00 96.31 280 GLN A C 1
ATOM 2131 O O . GLN A 1 280 ? -9.022 8.815 15.016 1.00 96.31 280 GLN A O 1
ATOM 2136 N N . ILE A 1 281 ? -10.465 7.339 14.131 1.00 98.25 281 ILE A N 1
ATOM 2137 C CA . ILE A 1 281 ? -9.569 6.892 13.057 1.00 98.25 281 ILE A CA 1
ATOM 2138 C C . ILE A 1 281 ? -9.152 8.078 12.172 1.00 98.25 281 ILE A C 1
ATOM 2140 O O . ILE A 1 281 ? -7.969 8.269 11.909 1.00 98.25 281 ILE A O 1
ATOM 2144 N N . ALA A 1 282 ? -10.097 8.944 11.791 1.00 97.62 282 ALA A N 1
ATOM 2145 C CA . ALA A 1 282 ? -9.807 10.157 11.024 1.00 97.62 282 ALA A CA 1
ATOM 2146 C C . ALA A 1 282 ? -8.819 11.094 11.749 1.00 97.62 282 ALA A C 1
ATOM 2148 O O . ALA A 1 282 ? -7.899 11.627 11.135 1.00 97.62 282 ALA A O 1
ATOM 2149 N N . ARG A 1 283 ? -8.968 11.264 13.073 1.00 96.00 283 ARG A N 1
ATOM 2150 C CA . ARG A 1 283 ? -8.022 12.047 13.893 1.00 96.00 283 ARG A CA 1
ATOM 2151 C C . ARG A 1 283 ? -6.643 11.403 13.953 1.00 96.00 283 ARG A C 1
ATOM 2153 O O . ARG A 1 283 ? -5.655 12.127 13.949 1.00 96.00 283 ARG A O 1
ATOM 2160 N N . ALA A 1 284 ? -6.576 10.077 14.033 1.00 97.25 284 ALA A N 1
ATOM 2161 C CA . ALA A 1 284 ? -5.313 9.356 14.021 1.00 97.25 284 ALA A CA 1
ATOM 2162 C C . ALA A 1 284 ? -4.583 9.513 12.683 1.00 97.25 284 ALA A C 1
ATOM 2164 O O . ALA A 1 284 ? -3.394 9.814 12.696 1.00 97.25 284 ALA A O 1
ATOM 2165 N N . LEU A 1 285 ? -5.294 9.419 11.553 1.00 98.19 285 LEU A N 1
ATOM 2166 C CA . LEU A 1 285 ? -4.726 9.684 10.228 1.00 98.19 285 LEU A CA 1
ATOM 2167 C C . LEU A 1 285 ? -4.193 11.116 10.123 1.00 98.19 285 LEU A C 1
ATOM 2169 O O . LEU A 1 285 ? -3.053 11.313 9.716 1.00 98.19 285 LEU A O 1
ATOM 2173 N N . GLU A 1 286 ? -4.974 12.107 10.558 1.00 96.31 286 GLU A N 1
ATOM 2174 C CA . GLU A 1 286 ? -4.548 13.512 10.585 1.00 96.31 286 GLU A CA 1
ATOM 2175 C C . GLU A 1 286 ? -3.286 13.710 11.454 1.00 96.31 286 GLU A C 1
ATOM 2177 O O . GLU A 1 286 ? -2.320 14.352 11.037 1.00 96.31 286 GLU A O 1
ATOM 2182 N N . LYS A 1 287 ? -3.268 13.113 12.655 1.00 96.38 287 LYS A N 1
ATOM 2183 C CA . LYS A 1 287 ? -2.148 13.182 13.604 1.00 96.38 287 LYS A CA 1
ATOM 2184 C C . LYS A 1 287 ? -0.884 12.533 13.045 1.00 96.38 287 LYS A C 1
ATOM 2186 O O . LYS A 1 287 ? 0.179 13.148 13.082 1.00 96.38 287 LYS A O 1
ATOM 2191 N N . GLN A 1 288 ? -0.985 11.298 12.563 1.00 98.44 288 GLN A N 1
ATOM 2192 C CA . GLN A 1 288 ? 0.166 10.575 12.034 1.00 98.44 288 GLN A CA 1
ATOM 2193 C C . GLN A 1 288 ? 0.669 11.231 10.752 1.00 98.44 288 GLN A C 1
ATOM 2195 O O . GLN A 1 288 ? 1.878 11.332 10.574 1.00 98.44 288 GLN A O 1
ATOM 2200 N N . PHE A 1 289 ? -0.207 11.787 9.911 1.00 98.62 289 PHE A N 1
ATOM 2201 C CA . PHE A 1 289 ? 0.231 12.559 8.752 1.00 98.62 289 PHE A CA 1
ATOM 2202 C C . PHE A 1 289 ? 1.108 13.753 9.157 1.00 98.62 289 PHE A C 1
ATOM 2204 O O . PHE A 1 289 ? 2.197 13.919 8.610 1.00 98.62 289 PHE A O 1
ATOM 2211 N N . LEU A 1 290 ? 0.707 14.523 10.175 1.00 97.88 290 LEU A N 1
ATOM 2212 C CA . LEU A 1 290 ? 1.542 15.599 10.722 1.00 97.88 290 LEU A CA 1
ATOM 2213 C C . LEU A 1 290 ? 2.898 15.083 11.237 1.00 97.88 290 LEU A C 1
ATOM 2215 O O . LEU A 1 290 ? 3.925 15.706 10.974 1.00 97.88 290 LEU A O 1
ATOM 2219 N N . GLN A 1 291 ? 2.921 13.940 11.928 1.00 98.25 291 GLN A N 1
ATOM 2220 C CA . GLN A 1 291 ? 4.166 13.327 12.409 1.00 98.25 291 GLN A CA 1
ATOM 2221 C C . GLN A 1 291 ? 5.107 12.951 11.254 1.00 98.25 291 GLN A C 1
ATOM 2223 O O . GLN A 1 291 ? 6.299 13.245 11.320 1.00 98.25 291 GLN A O 1
ATOM 2228 N N . HIS A 1 292 ? 4.585 12.381 10.166 1.00 98.56 292 HIS A N 1
ATOM 2229 C CA . HIS A 1 292 ? 5.395 12.047 8.991 1.00 98.56 292 HIS A CA 1
ATOM 2230 C C . HIS A 1 292 ? 5.900 13.304 8.264 1.00 98.56 292 HIS A C 1
ATOM 2232 O O . HIS A 1 292 ? 7.042 13.338 7.810 1.00 98.56 292 HIS A O 1
ATOM 2238 N N . LEU A 1 293 ? 5.103 14.379 8.197 1.00 98.56 293 LEU A N 1
ATOM 2239 C CA . LEU A 1 293 ? 5.572 15.666 7.665 1.00 98.56 293 LEU A CA 1
ATOM 2240 C C . LEU A 1 293 ? 6.735 16.229 8.495 1.00 98.56 293 LEU A C 1
ATOM 2242 O O . LEU A 1 293 ? 7.715 16.712 7.929 1.00 98.56 293 LEU A O 1
ATOM 2246 N N . LEU A 1 294 ? 6.657 16.141 9.828 1.00 98.19 294 LEU A N 1
ATOM 2247 C CA . LEU A 1 294 ? 7.747 16.555 10.716 1.00 98.19 294 LEU A CA 1
ATOM 2248 C C . LEU A 1 294 ? 9.005 15.711 10.480 1.00 98.19 294 LEU A C 1
ATOM 2250 O O . LEU A 1 294 ? 10.097 16.266 10.370 1.00 98.19 294 LEU A O 1
ATOM 2254 N N . GLN A 1 295 ? 8.865 14.394 10.319 1.00 97.81 295 GLN A N 1
ATOM 2255 C CA . GLN A 1 295 ? 9.987 13.514 9.979 1.00 97.81 295 GLN A CA 1
ATOM 2256 C C . GLN A 1 295 ? 10.632 13.897 8.638 1.00 97.81 295 GLN A C 1
ATOM 2258 O O . GLN A 1 295 ? 11.855 14.022 8.565 1.00 97.81 295 GLN A O 1
ATOM 2263 N N . LEU A 1 296 ? 9.836 14.162 7.596 1.00 98.12 296 LEU A N 1
ATOM 2264 C CA . LEU A 1 296 ? 10.335 14.621 6.292 1.00 98.12 296 LEU A CA 1
ATOM 2265 C C . LEU A 1 296 ? 11.077 15.960 6.378 1.00 98.12 296 LEU A C 1
ATOM 2267 O O . LEU A 1 296 ? 12.093 16.153 5.707 1.00 98.12 296 LEU A O 1
ATOM 2271 N N . ALA A 1 297 ? 10.572 16.884 7.195 1.00 97.50 297 ALA A N 1
ATOM 2272 C CA . ALA A 1 297 ? 11.168 18.199 7.395 1.00 97.50 297 ALA A CA 1
ATOM 2273 C C . ALA A 1 297 ? 12.487 18.144 8.187 1.00 97.50 297 ALA A C 1
ATOM 2275 O O . ALA A 1 297 ? 13.390 18.938 7.925 1.00 97.50 297 ALA A O 1
ATOM 2276 N N . LEU A 1 298 ? 12.600 17.225 9.152 1.00 95.56 298 LEU A N 1
ATOM 2277 C CA . LEU A 1 298 ? 13.756 17.111 10.048 1.00 95.56 298 LEU A CA 1
ATOM 2278 C C . LEU A 1 298 ? 14.849 16.168 9.525 1.00 95.56 298 LEU A C 1
ATOM 2280 O O . LEU A 1 298 ? 16.006 16.282 9.942 1.00 95.56 298 LEU A O 1
ATOM 2284 N N . ASN A 1 299 ? 14.511 15.240 8.628 1.00 94.56 299 ASN A N 1
ATOM 2285 C CA . ASN A 1 299 ? 15.471 14.298 8.068 1.00 94.56 299 ASN A CA 1
ATOM 2286 C C . ASN A 1 299 ? 16.408 14.988 7.059 1.00 94.56 299 ASN A C 1
ATOM 2288 O O . ASN A 1 299 ? 15.979 15.478 6.018 1.00 94.56 299 ASN A O 1
ATOM 2292 N N . ARG A 1 300 ? 17.714 14.975 7.357 1.00 93.38 300 ARG A N 1
ATOM 2293 C CA . ARG A 1 300 ? 18.768 15.580 6.523 1.00 93.38 300 ARG A CA 1
ATOM 2294 C C . ARG A 1 300 ? 19.049 14.821 5.225 1.00 93.38 300 ARG A C 1
ATOM 2296 O O . ARG A 1 300 ? 19.689 15.382 4.342 1.00 93.38 300 ARG A O 1
ATOM 2303 N N . GLU A 1 301 ? 18.614 13.568 5.127 1.00 93.56 301 GLU A N 1
ATOM 2304 C CA . GLU A 1 301 ? 18.741 12.749 3.915 1.00 93.56 301 GLU A CA 1
ATOM 2305 C C . GLU A 1 301 ? 17.593 13.000 2.924 1.00 93.56 301 GLU A C 1
ATOM 2307 O O . GLU A 1 301 ? 17.714 12.684 1.741 1.00 93.56 301 GLU A O 1
ATOM 2312 N N . THR A 1 302 ? 16.494 13.616 3.375 1.00 95.56 302 THR A N 1
ATOM 2313 C CA . THR A 1 302 ? 15.392 14.028 2.500 1.00 95.56 302 THR A CA 1
ATOM 2314 C C . THR A 1 302 ? 15.865 15.108 1.527 1.00 95.56 302 THR A C 1
ATOM 2316 O O . THR A 1 302 ? 16.575 16.046 1.897 1.00 95.56 302 THR A O 1
ATOM 2319 N N . GLN A 1 303 ? 15.439 15.019 0.263 1.00 97.31 303 GLN A N 1
ATOM 2320 C CA . GLN A 1 303 ? 15.722 16.058 -0.727 1.00 97.31 303 GLN A CA 1
ATOM 2321 C C . GLN A 1 303 ? 15.219 17.430 -0.220 1.00 97.31 303 GLN A C 1
ATOM 2323 O O . GLN A 1 303 ? 14.046 17.529 0.145 1.00 97.31 303 GLN A O 1
ATOM 2328 N N . PRO A 1 304 ? 16.020 18.515 -0.283 1.00 97.81 304 PRO A N 1
ATOM 2329 C CA . PRO A 1 304 ? 15.646 19.812 0.295 1.00 97.81 304 PRO A CA 1
ATOM 2330 C C . PRO A 1 304 ? 14.282 20.350 -0.153 1.00 97.81 304 PRO A C 1
ATOM 2332 O O . PRO A 1 304 ? 13.548 20.929 0.645 1.00 97.81 304 PRO A O 1
ATOM 2335 N N . GLN A 1 305 ? 13.908 20.123 -1.417 1.00 97.69 305 GLN A N 1
ATOM 2336 C CA . GLN A 1 305 ? 12.612 20.553 -1.939 1.00 97.69 305 GLN A CA 1
ATOM 2337 C C . GLN A 1 305 ? 11.443 19.783 -1.304 1.00 97.69 305 GLN A C 1
ATOM 2339 O O . GLN A 1 305 ? 10.400 20.373 -1.037 1.00 97.69 305 GLN A O 1
ATOM 2344 N N . VAL A 1 306 ? 11.611 18.489 -1.018 1.00 98.31 306 VAL A N 1
ATOM 2345 C CA . VAL A 1 306 ? 10.605 17.678 -0.313 1.00 98.31 306 VAL A CA 1
ATOM 2346 C C . VAL A 1 306 ? 10.443 18.174 1.124 1.00 98.31 306 VAL A C 1
ATOM 2348 O O . VAL A 1 306 ? 9.314 18.381 1.569 1.00 98.31 306 VAL A O 1
ATOM 2351 N N . SER A 1 307 ? 11.546 18.456 1.825 1.00 98.25 307 SER A N 1
ATOM 2352 C CA . SER A 1 307 ? 11.496 19.061 3.162 1.00 98.25 307 SER A CA 1
ATOM 2353 C C . SER A 1 307 ? 10.813 20.434 3.143 1.00 98.25 307 SER A C 1
ATOM 2355 O O . SER A 1 307 ? 10.030 20.735 4.040 1.00 98.25 307 SER A O 1
ATOM 2357 N N . ALA A 1 308 ? 11.034 21.246 2.103 1.00 98.12 308 ALA A N 1
ATOM 2358 C CA . ALA A 1 308 ? 10.347 22.526 1.933 1.00 98.12 308 ALA A CA 1
ATOM 2359 C C . ALA A 1 308 ? 8.827 22.358 1.745 1.00 98.12 308 ALA A C 1
ATOM 2361 O O . ALA A 1 308 ? 8.063 23.067 2.397 1.00 98.12 308 ALA A O 1
ATOM 2362 N N . TYR A 1 309 ? 8.378 21.390 0.932 1.00 98.44 309 TYR A N 1
ATOM 2363 C CA . TYR A 1 309 ? 6.950 21.058 0.810 1.00 98.44 309 TYR A CA 1
ATOM 2364 C C . TYR A 1 309 ? 6.349 20.609 2.147 1.00 98.44 309 TYR A C 1
ATOM 2366 O O . TYR A 1 309 ? 5.238 21.015 2.489 1.00 98.44 309 TYR A O 1
ATOM 2374 N N . ALA A 1 310 ? 7.075 19.799 2.922 1.00 98.38 310 ALA A N 1
ATOM 2375 C CA . ALA A 1 310 ? 6.617 19.354 4.234 1.00 98.38 310 ALA A CA 1
ATOM 2376 C C . ALA A 1 310 ? 6.489 20.524 5.226 1.00 98.38 310 ALA A C 1
ATOM 2378 O O . ALA A 1 310 ? 5.452 20.671 5.870 1.00 98.38 310 ALA A O 1
ATOM 2379 N N . LEU A 1 311 ? 7.496 21.402 5.297 1.00 98.19 311 LEU A N 1
ATOM 2380 C CA . LEU A 1 311 ? 7.472 22.609 6.132 1.00 98.19 311 LEU A CA 1
ATOM 2381 C C . LEU A 1 311 ? 6.339 23.561 5.746 1.00 98.19 311 LEU A C 1
ATOM 2383 O O . LEU A 1 311 ? 5.641 24.063 6.626 1.00 98.19 311 LEU A O 1
ATOM 2387 N N . GLN A 1 312 ? 6.128 23.778 4.445 1.00 97.88 312 GLN A N 1
ATOM 2388 C CA . GLN A 1 312 ? 5.008 24.573 3.952 1.00 97.88 312 GLN A CA 1
ATOM 2389 C C . GLN A 1 312 ? 3.679 23.976 4.424 1.00 97.88 312 GLN A C 1
ATOM 2391 O O . GLN A 1 312 ? 2.862 24.677 5.014 1.00 97.88 312 GLN A O 1
ATOM 2396 N N . ARG A 1 313 ? 3.494 22.662 4.249 1.00 97.56 313 ARG A N 1
ATOM 2397 C CA . ARG A 1 313 ? 2.269 21.979 4.667 1.00 97.56 313 ARG A CA 1
ATOM 2398 C C . ARG A 1 313 ? 2.027 22.070 6.175 1.00 97.56 313 ARG A C 1
ATOM 2400 O O . ARG A 1 313 ? 0.888 22.251 6.595 1.00 97.56 313 ARG A O 1
ATOM 2407 N N . ILE A 1 314 ? 3.076 21.963 6.989 1.00 96.69 314 ILE A N 1
ATOM 2408 C CA . ILE A 1 314 ? 2.985 22.145 8.445 1.00 96.69 314 ILE A CA 1
ATOM 2409 C C . ILE A 1 314 ? 2.514 23.569 8.781 1.00 96.69 314 ILE A C 1
ATOM 2411 O O . ILE A 1 314 ? 1.619 23.731 9.611 1.00 96.69 314 ILE A O 1
ATOM 2415 N N . ALA A 1 315 ? 3.068 24.591 8.121 1.00 95.44 315 ALA A N 1
ATOM 2416 C CA . ALA A 1 315 ? 2.676 25.986 8.331 1.00 95.44 315 ALA A CA 1
ATOM 2417 C C . ALA A 1 315 ? 1.217 26.262 7.917 1.00 95.44 315 ALA A C 1
ATOM 2419 O O . ALA A 1 315 ? 0.497 26.977 8.622 1.00 95.44 315 ALA A O 1
ATOM 2420 N N . ASP A 1 316 ? 0.755 25.657 6.819 1.00 92.75 316 ASP A N 1
ATOM 2421 C CA . ASP A 1 316 ? -0.638 25.750 6.369 1.00 92.75 316 ASP A CA 1
ATOM 2422 C C . ASP A 1 316 ? -1.598 25.131 7.401 1.00 92.75 316 ASP A C 1
ATOM 2424 O O . ASP A 1 316 ? -2.630 25.718 7.739 1.00 92.75 316 ASP A O 1
ATOM 2428 N N . LEU A 1 317 ? -1.235 23.968 7.961 1.00 90.69 317 LEU A N 1
ATOM 2429 C CA . LEU A 1 317 ? -2.010 23.300 9.012 1.00 90.69 317 LEU A CA 1
ATOM 2430 C C . LEU A 1 317 ? -2.055 24.116 10.314 1.00 90.69 317 LEU A C 1
ATOM 2432 O O . LEU A 1 317 ? -3.114 24.205 10.940 1.00 90.69 317 LEU A O 1
ATOM 2436 N N . GLU A 1 318 ? -0.939 24.735 10.713 1.00 88.75 318 GLU A N 1
ATOM 2437 C CA . GLU A 1 318 ? -0.873 25.623 11.884 1.00 88.75 318 GLU A CA 1
ATOM 2438 C C . GLU A 1 318 ? -1.792 26.841 11.698 1.00 88.75 318 GLU A C 1
ATOM 2440 O O . GLU A 1 318 ? -2.588 27.165 12.585 1.00 88.75 318 GLU A O 1
ATOM 2445 N N . SER A 1 319 ? -1.760 27.455 10.513 1.00 87.62 319 SER A N 1
ATOM 2446 C CA . SER A 1 319 ? -2.578 28.628 10.178 1.00 87.62 319 SER A CA 1
ATOM 2447 C C . SER A 1 319 ? -4.076 28.299 10.169 1.00 87.62 319 SER A C 1
ATOM 2449 O O . SER A 1 319 ? -4.870 28.980 10.821 1.00 87.62 319 SER A O 1
ATOM 2451 N N . ALA A 1 320 ? -4.469 27.192 9.530 1.00 81.88 320 ALA A N 1
ATOM 2452 C CA . ALA A 1 320 ? -5.863 26.747 9.476 1.00 81.88 320 ALA A CA 1
ATOM 2453 C C . ALA A 1 320 ? -6.449 26.415 10.865 1.00 81.88 320 ALA A C 1
ATOM 2455 O O . ALA A 1 320 ? -7.658 26.556 11.087 1.00 81.88 320 ALA A O 1
ATOM 2456 N N . CYS A 1 321 ? -5.611 25.977 11.811 1.00 68.44 321 CYS A N 1
ATOM 2457 C CA . CYS A 1 321 ? -6.022 25.748 13.196 1.00 68.44 321 CYS A CA 1
ATOM 2458 C C . CYS A 1 321 ? -6.266 27.062 13.953 1.00 68.44 321 CYS A C 1
ATOM 2460 O O . CYS A 1 321 ? -7.230 27.152 14.717 1.00 68.44 321 CYS A O 1
ATOM 2462 N N . CYS A 1 322 ? -5.428 28.076 13.731 1.00 61.78 322 CYS A N 1
ATOM 2463 C CA . CYS A 1 322 ? -5.565 29.392 14.354 1.00 61.78 322 CYS A CA 1
ATOM 2464 C C . CYS A 1 322 ? -6.828 30.126 13.873 1.00 61.78 322 CYS A C 1
ATOM 2466 O O . CYS A 1 322 ? -7.581 30.635 14.705 1.00 61.78 322 CYS A O 1
ATOM 2468 N N . ASP A 1 323 ? -7.148 30.071 12.579 1.00 60.22 323 ASP A N 1
ATOM 2469 C CA . ASP A 1 323 ? -8.340 30.730 12.017 1.00 60.22 323 ASP A CA 1
ATOM 2470 C C . ASP A 1 323 ? -9.667 30.114 12.497 1.00 60.22 323 ASP A C 1
ATOM 2472 O O . ASP A 1 323 ? -10.694 30.789 12.577 1.00 60.22 323 ASP A O 1
ATOM 2476 N N . ARG A 1 324 ? -9.665 28.827 12.873 1.00 55.62 324 ARG A N 1
ATOM 2477 C CA . ARG A 1 324 ? -10.841 28.130 13.432 1.00 55.62 324 ARG A CA 1
ATOM 2478 C C . ARG A 1 324 ? -10.981 28.294 14.954 1.00 55.62 324 ARG A C 1
ATOM 2480 O O . ARG A 1 324 ? -11.979 27.853 15.533 1.00 55.62 324 ARG A O 1
ATOM 2487 N N . SER A 1 325 ? -10.011 28.918 15.625 1.00 48.78 325 SER A N 1
ATOM 2488 C CA . SER A 1 325 ? -9.896 28.918 17.088 1.00 48.78 325 SER A CA 1
ATOM 2489 C C . SER A 1 325 ? -10.646 30.062 17.788 1.00 48.78 325 SER A C 1
ATOM 2491 O O . SER A 1 325 ? -10.080 30.976 18.371 1.00 48.78 325 SER A O 1
ATOM 2493 N N . GLY A 1 326 ? -11.972 29.916 17.848 1.00 41.78 326 GLY A N 1
ATOM 2494 C CA . GLY A 1 326 ? -12.733 30.245 19.063 1.00 41.78 326 GLY A CA 1
ATOM 2495 C C . GLY A 1 326 ? -12.847 29.057 20.037 1.00 41.78 326 GLY A C 1
ATOM 2496 O O . GLY A 1 326 ? -13.345 29.216 21.149 1.00 41.78 326 GLY A O 1
ATOM 2497 N N . ARG A 1 327 ? -12.415 27.846 19.644 1.00 44.31 327 ARG A N 1
ATOM 2498 C CA . ARG A 1 327 ? -12.348 26.655 20.512 1.00 44.31 327 ARG A CA 1
ATOM 2499 C C . ARG A 1 327 ? -11.135 25.788 20.151 1.00 44.31 327 ARG A C 1
ATOM 2501 O O . ARG A 1 327 ? -11.002 25.436 18.981 1.00 44.31 327 ARG A O 1
ATOM 2508 N N . PRO A 1 328 ? -10.284 25.397 21.115 1.00 44.06 328 PRO A N 1
ATOM 2509 C CA . PRO A 1 328 ? -9.168 24.500 20.843 1.00 44.06 328 PRO A CA 1
ATOM 2510 C C . PRO A 1 328 ? -9.691 23.081 20.572 1.00 44.06 328 PRO A C 1
ATOM 2512 O O . PRO A 1 328 ? -10.326 22.458 21.422 1.00 44.06 328 PRO A O 1
ATOM 2515 N N . SER A 1 329 ? -9.450 22.566 19.368 1.00 49.16 329 SER A N 1
ATOM 2516 C CA . SER A 1 329 ? -9.587 21.144 19.043 1.00 49.16 329 SER A CA 1
ATOM 2517 C C . SER A 1 329 ? -8.369 20.376 19.580 1.00 49.16 329 SER A C 1
ATOM 2519 O O . SER A 1 329 ? -7.316 20.958 19.836 1.00 49.16 329 SER A O 1
ATOM 2521 N N . ALA A 1 330 ? -8.469 19.048 19.714 1.00 49.53 330 ALA A N 1
ATOM 2522 C CA . ALA A 1 330 ? -7.350 18.177 20.112 1.00 49.53 330 ALA A CA 1
ATOM 2523 C C . ALA A 1 330 ? -6.084 18.326 19.225 1.00 49.53 330 ALA A C 1
ATOM 2525 O O . ALA A 1 330 ? -4.996 17.936 19.641 1.00 49.53 330 ALA A O 1
ATOM 2526 N N . GLN A 1 331 ? -6.219 18.954 18.048 1.00 48.09 331 GLN A N 1
ATOM 2527 C CA . GLN A 1 331 ? -5.130 19.381 17.161 1.00 48.09 331 GLN A CA 1
ATOM 2528 C C . GLN A 1 331 ? -4.140 20.339 17.866 1.00 48.09 331 GLN A C 1
ATOM 2530 O O . GLN A 1 331 ? -2.950 20.320 17.567 1.00 48.09 331 GLN A O 1
ATOM 2535 N N . HIS A 1 332 ? -4.598 21.129 18.849 1.00 45.81 332 HIS A N 1
ATOM 2536 C CA . HIS A 1 332 ? -3.782 22.120 19.566 1.00 45.81 332 HIS A CA 1
ATOM 2537 C C . HIS A 1 332 ? -2.835 21.514 20.623 1.00 45.81 332 HIS A C 1
ATOM 2539 O O . HIS A 1 332 ? -1.868 22.162 21.021 1.00 45.81 332 HIS A O 1
ATOM 2545 N N . LEU A 1 333 ? -3.098 20.287 21.093 1.00 44.88 333 LEU A N 1
ATOM 2546 C CA . LEU A 1 333 ? -2.278 19.630 22.119 1.00 44.88 333 LEU A CA 1
ATOM 2547 C C . LEU A 1 333 ? -1.117 18.844 21.504 1.00 44.88 333 LEU A C 1
ATOM 2549 O O . LEU A 1 333 ? 0.011 19.020 21.948 1.00 44.88 333 LEU A O 1
ATOM 2553 N N . VAL A 1 334 ? -1.351 18.091 20.423 1.00 49.75 334 VAL A N 1
ATOM 2554 C CA . VAL A 1 334 ? -0.285 17.300 19.778 1.00 49.75 334 VAL A CA 1
ATOM 2555 C C . VAL A 1 334 ? 0.780 18.192 19.132 1.00 49.75 334 VAL A C 1
ATOM 2557 O O . VAL A 1 334 ? 1.970 17.936 19.285 1.00 49.75 334 VAL A O 1
ATOM 2560 N N . ALA A 1 335 ? 0.377 19.284 18.471 1.00 45.03 335 ALA A N 1
ATOM 2561 C CA . ALA A 1 335 ? 1.321 20.230 17.868 1.00 45.03 335 ALA A CA 1
ATOM 2562 C C . ALA A 1 335 ? 2.179 20.983 18.910 1.00 45.03 335 ALA A C 1
ATOM 2564 O O . ALA A 1 335 ? 3.251 21.492 18.581 1.00 45.03 335 ALA A O 1
ATOM 2565 N N . ARG A 1 336 ? 1.726 21.061 20.173 1.00 42.97 336 ARG A N 1
ATOM 2566 C CA . ARG A 1 336 ? 2.491 21.643 21.288 1.00 42.97 336 ARG A CA 1
ATOM 2567 C C . ARG A 1 336 ? 3.364 20.624 22.011 1.00 42.97 336 ARG A C 1
ATOM 2569 O O . ARG A 1 336 ? 4.480 20.983 22.368 1.00 42.97 336 ARG A O 1
ATOM 2576 N N . GLU A 1 337 ? 2.885 19.395 22.198 1.00 43.75 337 GLU A N 1
ATOM 2577 C CA . GLU A 1 337 ? 3.615 18.326 22.895 1.00 43.75 337 GLU A CA 1
ATOM 2578 C C . GLU A 1 337 ? 4.991 18.071 22.256 1.00 43.75 337 GLU A C 1
ATOM 2580 O O . GLU A 1 337 ? 5.996 18.005 22.966 1.00 43.75 337 GLU A O 1
ATOM 2585 N N . ASP A 1 338 ? 5.062 18.069 20.921 1.00 45.09 338 ASP A N 1
ATOM 2586 C CA . ASP A 1 338 ? 6.293 17.766 20.176 1.00 45.09 338 ASP A CA 1
ATOM 2587 C C . ASP A 1 338 ? 7.282 18.951 20.104 1.00 45.09 338 ASP A C 1
ATOM 2589 O O . ASP A 1 338 ? 8.494 18.769 20.011 1.00 45.09 338 ASP A O 1
ATOM 2593 N N . ARG A 1 339 ? 6.798 20.197 20.249 1.00 45.25 339 ARG A N 1
ATOM 2594 C CA . ARG A 1 339 ? 7.661 21.393 20.391 1.00 45.25 339 ARG A CA 1
ATOM 2595 C C . ARG A 1 339 ? 8.289 21.510 21.788 1.00 45.25 339 ARG A C 1
ATOM 2597 O O . ARG A 1 339 ? 9.200 22.313 21.975 1.00 45.25 339 ARG A O 1
ATOM 2604 N N . SER A 1 340 ? 7.809 20.736 22.764 1.00 37.06 340 SER A N 1
ATOM 2605 C CA . SER A 1 340 ? 8.269 20.768 24.160 1.00 37.06 340 SER A CA 1
ATOM 2606 C C . SER A 1 340 ? 9.179 19.607 24.573 1.00 37.06 340 SER A C 1
ATOM 2608 O O . SER A 1 340 ? 9.526 19.521 25.749 1.00 37.06 340 SER A O 1
ATOM 2610 N N . ILE A 1 341 ? 9.617 18.747 23.646 1.00 37.78 341 ILE A N 1
ATOM 2611 C CA . ILE A 1 341 ? 10.654 17.749 23.940 1.00 37.78 341 ILE A CA 1
ATOM 2612 C C . ILE A 1 341 ? 12.027 18.431 23.798 1.00 37.78 341 ILE A C 1
ATOM 2614 O O . ILE A 1 341 ? 12.462 18.684 22.673 1.00 37.78 341 ILE A O 1
ATOM 2618 N N . PRO A 1 342 ? 12.748 18.752 24.891 1.00 33.88 342 PRO A N 1
ATOM 2619 C CA . PRO A 1 342 ? 14.137 19.167 24.766 1.00 33.88 342 PRO A CA 1
ATOM 2620 C C . PRO A 1 342 ? 14.928 18.024 24.125 1.00 33.88 342 PRO A C 1
ATOM 2622 O O . PRO A 1 342 ? 14.758 16.860 24.500 1.00 33.88 342 PRO A O 1
ATOM 2625 N N . ALA A 1 343 ? 15.790 18.363 23.162 1.00 39.41 343 ALA A N 1
ATOM 2626 C CA . ALA A 1 343 ? 16.753 17.438 22.579 1.00 39.41 343 ALA A CA 1
ATOM 2627 C C . ALA A 1 343 ? 17.393 16.604 23.698 1.00 39.41 343 ALA A C 1
ATOM 2629 O O . ALA A 1 343 ? 17.987 17.158 24.629 1.00 39.41 343 ALA A O 1
ATOM 2630 N N . ARG A 1 344 ? 17.218 15.276 23.647 1.00 34.31 344 ARG A N 1
ATOM 2631 C CA . ARG A 1 344 ? 17.864 14.375 24.605 1.00 34.31 344 ARG A CA 1
ATOM 2632 C C . ARG A 1 344 ? 19.371 14.657 24.575 1.00 34.31 344 ARG A C 1
ATOM 2634 O O . ARG A 1 344 ? 19.936 14.684 23.481 1.00 34.31 344 ARG A O 1
ATOM 2641 N N . PRO A 1 345 ? 20.031 14.850 25.728 1.00 33.09 345 PRO A N 1
ATOM 2642 C CA . PRO A 1 345 ? 21.475 14.969 25.745 1.00 33.09 345 PRO A CA 1
ATOM 2643 C C . PRO A 1 345 ? 22.079 13.642 25.286 1.00 33.09 345 PRO A C 1
ATOM 2645 O O . PRO A 1 345 ? 21.743 12.567 25.789 1.00 33.09 345 PRO A O 1
ATOM 2648 N N . GLU A 1 346 ? 22.962 13.741 24.301 1.00 40.81 346 GLU A N 1
ATOM 2649 C CA . GLU A 1 346 ? 23.787 12.656 23.796 1.00 40.81 346 GLU A CA 1
ATOM 2650 C C . GLU A 1 346 ? 24.593 12.045 24.958 1.00 40.81 346 GLU A C 1
ATOM 2652 O O . GLU A 1 346 ? 25.491 12.666 25.521 1.00 40.81 346 GLU A O 1
ATOM 2657 N N . SER A 1 347 ? 24.230 10.831 25.369 1.00 33.00 347 SER A N 1
ATOM 2658 C CA . SER A 1 347 ? 24.995 9.991 26.297 1.00 33.00 347 SER A CA 1
ATOM 2659 C C . SER A 1 347 ? 24.592 8.535 26.034 1.00 33.00 347 SER A C 1
ATOM 2661 O O . SER A 1 347 ? 23.414 8.250 25.866 1.00 33.00 347 SER A O 1
ATOM 2663 N N . ALA A 1 348 ? 25.465 7.542 25.915 1.00 30.30 348 ALA A N 1
ATOM 2664 C CA . ALA A 1 348 ? 26.914 7.474 25.951 1.00 30.30 348 ALA A CA 1
ATOM 2665 C C . ALA A 1 348 ? 27.329 6.263 25.088 1.00 30.30 348 ALA A C 1
ATOM 2667 O O . ALA A 1 348 ? 26.593 5.280 24.991 1.00 30.30 348 ALA A O 1
ATOM 2668 N N . ARG A 1 349 ? 28.510 6.325 24.461 1.00 32.59 349 ARG A N 1
ATOM 2669 C CA . ARG A 1 349 ? 29.121 5.182 23.758 1.00 32.59 349 ARG A CA 1
ATOM 2670 C C . ARG A 1 349 ? 29.272 3.984 24.711 1.00 32.59 349 ARG A C 1
ATOM 2672 O O . ARG A 1 349 ? 29.679 4.200 25.855 1.00 32.59 349 ARG A O 1
ATOM 2679 N N . PRO A 1 350 ? 29.055 2.736 24.261 1.00 33.28 350 PRO A N 1
ATOM 2680 C CA . PRO A 1 350 ? 29.464 1.579 25.044 1.00 33.28 350 PRO A CA 1
ATOM 2681 C C . PRO A 1 350 ? 31.003 1.526 25.102 1.00 33.28 350 PRO A C 1
ATOM 2683 O O . PRO A 1 350 ? 31.663 1.843 24.105 1.00 33.28 350 PRO A O 1
ATOM 2686 N N . PRO A 1 351 ? 31.609 1.151 26.242 1.00 33.12 351 PRO A N 1
ATOM 2687 C CA . PRO A 1 351 ? 33.049 0.985 26.310 1.00 33.12 351 PRO A CA 1
ATOM 2688 C C . PRO A 1 351 ? 33.475 -0.228 25.478 1.00 33.12 351 PRO A C 1
ATOM 2690 O O . PRO A 1 351 ? 32.975 -1.339 25.638 1.00 33.12 351 PRO A O 1
ATOM 2693 N N . SER A 1 352 ? 34.431 0.016 24.587 1.00 34.72 352 SER A N 1
ATOM 2694 C CA . SER A 1 352 ? 35.236 -1.001 23.921 1.00 34.72 352 SER A CA 1
ATOM 2695 C C . SER A 1 352 ? 36.167 -1.660 24.939 1.00 34.72 352 SER A C 1
ATOM 2697 O O . SER A 1 352 ? 37.060 -0.995 25.464 1.00 34.72 352 SER A O 1
ATOM 2699 N N . SER A 1 353 ? 36.035 -2.969 25.137 1.00 30.86 353 SER A N 1
ATOM 2700 C CA . SER A 1 353 ? 37.121 -3.805 25.654 1.00 30.86 353 SER A CA 1
ATOM 2701 C C . SER A 1 353 ? 37.004 -5.255 25.164 1.00 30.86 353 SER A C 1
ATOM 2703 O O . SER A 1 353 ? 36.225 -6.062 25.657 1.00 30.86 353 SER A O 1
ATOM 2705 N N . ALA A 1 354 ? 37.840 -5.596 24.187 1.00 30.61 354 ALA A N 1
ATOM 2706 C CA . ALA A 1 354 ? 38.551 -6.877 24.149 1.00 30.61 354 ALA A CA 1
ATOM 2707 C C . ALA A 1 354 ? 39.946 -6.628 24.792 1.00 30.61 354 ALA A C 1
ATOM 2709 O O . ALA A 1 354 ? 40.330 -5.454 24.839 1.00 30.61 354 ALA A O 1
ATOM 2710 N N . PRO A 1 355 ? 40.746 -7.627 25.241 1.00 38.00 355 PRO A N 1
ATOM 2711 C CA . PRO A 1 355 ? 40.808 -8.988 24.697 1.00 38.00 355 PRO A CA 1
ATOM 2712 C C . PRO A 1 355 ? 41.085 -10.137 25.705 1.00 38.00 355 PRO A C 1
ATOM 2714 O O . PRO A 1 355 ? 41.287 -9.937 26.896 1.00 38.00 355 PRO A O 1
ATOM 2717 N N . HIS A 1 356 ? 41.186 -11.343 25.131 1.00 29.16 356 HIS A N 1
ATOM 2718 C CA . HIS A 1 356 ? 41.809 -12.578 25.637 1.00 29.16 356 HIS A CA 1
ATOM 2719 C C . HIS A 1 356 ? 40.982 -13.534 26.511 1.00 29.16 356 HIS A C 1
ATOM 2721 O O . HIS A 1 356 ? 41.015 -13.490 27.735 1.00 29.16 356 HIS A O 1
ATOM 2727 N N . SER A 1 357 ? 40.451 -14.573 25.863 1.00 30.48 357 SER A N 1
ATOM 2728 C CA . SER A 1 357 ? 40.453 -15.931 26.414 1.00 30.48 357 SER A CA 1
ATOM 2729 C C . SER A 1 357 ? 41.402 -16.807 25.586 1.00 30.48 357 SER A C 1
ATOM 2731 O O . SER A 1 357 ? 41.340 -16.883 24.358 1.00 30.48 357 SER A O 1
ATOM 2733 N N . ARG A 1 358 ? 42.377 -17.379 26.296 1.00 31.53 358 ARG A N 1
ATOM 2734 C CA . ARG A 1 358 ? 43.426 -18.274 25.805 1.00 31.53 358 ARG A CA 1
ATOM 2735 C C . ARG A 1 358 ? 42.826 -19.581 25.281 1.00 31.53 358 ARG A C 1
ATOM 2737 O O . ARG A 1 358 ? 41.858 -20.091 25.836 1.00 31.53 358 ARG A O 1
ATOM 2744 N N . ARG A 1 359 ? 43.480 -20.146 24.263 1.00 30.41 359 ARG A N 1
ATOM 2745 C CA . ARG A 1 359 ? 43.356 -21.557 23.874 1.00 30.41 359 ARG A CA 1
ATOM 2746 C C . ARG A 1 359 ? 43.665 -22.434 25.090 1.00 30.41 359 ARG A C 1
ATOM 2748 O O . ARG A 1 359 ? 44.750 -22.317 25.650 1.00 30.41 359 ARG A O 1
ATOM 2755 N N . LEU A 1 360 ? 42.735 -23.310 25.461 1.00 31.88 360 LEU A N 1
ATOM 2756 C CA . LEU A 1 360 ? 43.042 -24.516 26.224 1.00 31.88 360 LEU A CA 1
ATOM 2757 C C . LEU A 1 360 ? 43.372 -25.621 25.219 1.00 31.88 360 LEU A C 1
ATOM 2759 O O . LEU A 1 360 ? 42.494 -26.294 24.689 1.00 31.88 360 LEU A O 1
ATOM 2763 N N . THR A 1 361 ? 44.658 -25.767 24.943 1.00 38.25 361 THR A N 1
ATOM 2764 C CA . THR A 1 361 ? 45.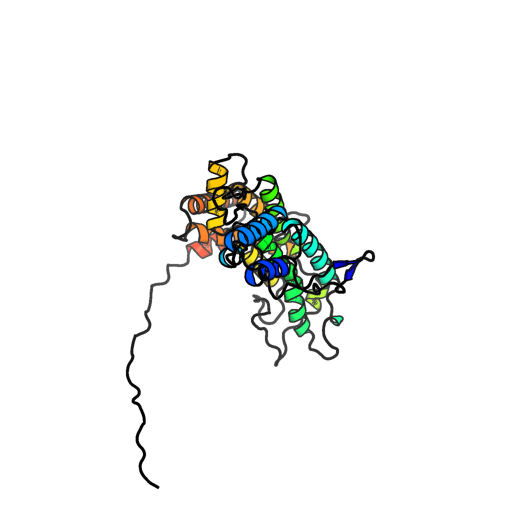259 -27.038 24.549 1.00 38.25 361 THR A CA 1
ATOM 2765 C C . THR A 1 361 ? 46.343 -27.285 25.576 1.00 38.25 361 THR A C 1
ATOM 2767 O O . THR A 1 361 ? 47.305 -26.528 25.589 1.00 38.25 361 THR A O 1
ATOM 2770 N N . ASP A 1 362 ? 46.109 -28.235 26.476 1.00 31.88 362 ASP A N 1
ATOM 2771 C CA . ASP A 1 362 ? 47.115 -29.177 26.972 1.00 31.88 362 ASP A CA 1
ATOM 2772 C C . ASP A 1 362 ? 46.423 -30.216 27.868 1.00 31.88 362 ASP A C 1
ATOM 2774 O O . ASP A 1 362 ? 45.823 -29.895 28.894 1.00 31.88 362 ASP A O 1
ATOM 2778 N N . ARG A 1 363 ? 46.481 -31.477 27.418 1.00 37.41 363 ARG A N 1
ATOM 2779 C CA . ARG A 1 363 ? 46.461 -32.665 28.288 1.00 37.41 363 ARG A CA 1
ATOM 2780 C C . ARG A 1 363 ? 47.773 -32.683 29.094 1.00 37.41 363 ARG A C 1
ATOM 2782 O O . ARG A 1 363 ? 48.762 -32.139 28.601 1.00 37.41 363 ARG A O 1
ATOM 2789 N N . PRO A 1 364 ? 47.814 -33.331 30.270 1.00 42.72 364 PRO A N 1
ATOM 2790 C CA . PRO A 1 364 ? 48.291 -34.724 30.286 1.00 42.72 364 PRO A CA 1
ATOM 2791 C C . PRO A 1 364 ? 47.554 -35.673 31.261 1.00 42.72 364 PRO A C 1
ATOM 2793 O O . PRO A 1 364 ? 46.951 -35.236 32.235 1.00 42.72 364 PRO A O 1
ATOM 2796 N N . ASP A 1 365 ? 47.665 -36.962 30.919 1.00 38.19 365 ASP A N 1
ATOM 2797 C CA . ASP A 1 365 ? 47.734 -38.184 31.746 1.00 38.19 365 ASP A CA 1
ATOM 2798 C C . ASP A 1 365 ? 46.584 -38.556 32.708 1.00 38.19 365 ASP A C 1
ATOM 2800 O O . ASP A 1 365 ? 46.529 -38.098 33.844 1.00 38.19 365 ASP A O 1
ATOM 2804 N N . GLU A 1 366 ? 45.679 -39.442 32.264 1.00 35.91 366 GLU A N 1
ATOM 2805 C CA . GLU A 1 366 ? 45.690 -40.911 32.496 1.00 35.91 366 GLU A CA 1
ATOM 2806 C C . GLU A 1 366 ? 44.681 -41.617 31.569 1.00 35.91 366 GLU A C 1
ATOM 2808 O O . GLU A 1 366 ? 43.622 -41.012 31.261 1.00 35.91 366 GLU A O 1
#

pLDDT: mean 87.42, std 18.79, range [29.16, 98.81]

Secondary structure (DSSP, 8-state):
--SSPPP--EE-TTS-EE-TTSS--S--HHHHHHHHHHH----TT--HHHHHHHHHHHHHHTTPPP--HHHHSSTT---SS--SS--SSSHHHHHHHHHHHHHHHHHH-SGGGS-TTS-GGGHHHHHHHHHTTTHHHHHHHHTTTT-EE-----TTS---SSEEPPHHHHHHHHHHHHHTTSHHHHPPPHHHHTT-PPPPTT----TTSPP-SSTTS--HHHHHHHHHHHHHHHHT-HHHHHHHHHHHHH-TTS--HHHHHHHHHHHT---TT--HHHHHHHHHHHHHHHHHHHHHHH-TTS-HHHHHHHHHHHHHHHHHHHHTTTS--THHHHHHHGGG--------PPPP--------------